Protein AF-A0A9D1Y480-F1 (afdb_monomer)

Structure (mmCIF, N/CA/C/O backbone):
data_AF-A0A9D1Y480-F1
#
_entry.id   AF-A0A9D1Y480-F1
#
loop_
_atom_site.group_PDB
_atom_site.id
_atom_site.type_symbol
_atom_site.label_atom_id
_atom_site.label_alt_id
_atom_site.label_comp_id
_atom_site.label_asym_id
_atom_site.label_entity_id
_atom_site.label_seq_id
_atom_site.pdbx_PDB_ins_code
_atom_site.Cartn_x
_atom_site.Cartn_y
_atom_site.Cartn_z
_atom_site.occupancy
_atom_site.B_iso_or_equiv
_atom_site.auth_seq_id
_atom_site.auth_comp_id
_atom_site.auth_asym_id
_atom_site.auth_atom_id
_atom_site.pdbx_PDB_model_num
ATOM 1 N N . MET A 1 1 ? 32.534 -7.327 77.816 1.00 39.00 1 MET A N 1
ATOM 2 C CA . MET A 1 1 ? 32.574 -5.974 78.437 1.00 39.00 1 MET A CA 1
ATOM 3 C C . MET A 1 1 ? 31.284 -5.218 78.095 1.00 39.00 1 MET A C 1
ATOM 5 O O . MET A 1 1 ? 30.493 -5.759 77.341 1.00 39.00 1 MET A O 1
ATOM 9 N N . LYS A 1 2 ? 31.064 -4.040 78.707 1.00 37.06 2 LYS A N 1
ATOM 10 C CA . LYS A 1 2 ? 29.996 -3.017 78.502 1.00 37.06 2 LYS 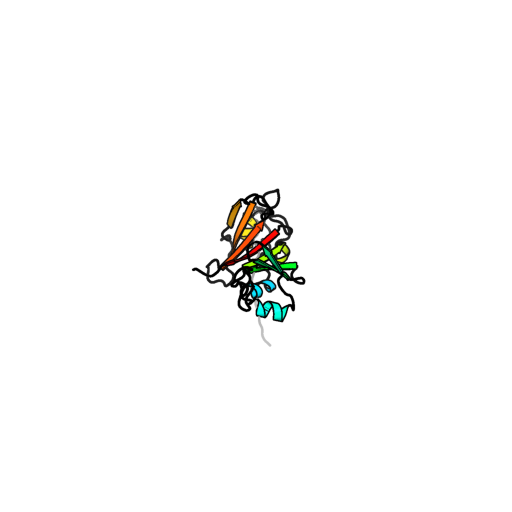A CA 1
ATOM 11 C C . LYS A 1 2 ? 29.126 -3.173 77.221 1.00 37.06 2 LYS A C 1
ATOM 13 O O . LYS A 1 2 ? 29.693 -3.252 76.143 1.00 37.06 2 LYS A O 1
ATOM 18 N N . ARG A 1 3 ? 27.788 -3.304 77.360 1.00 39.28 3 ARG A N 1
ATOM 19 C CA . ARG A 1 3 ? 26.718 -2.278 77.105 1.00 39.28 3 ARG A CA 1
ATOM 20 C C . ARG A 1 3 ? 26.649 -1.814 75.633 1.00 39.28 3 ARG A C 1
ATOM 22 O O . ARG A 1 3 ? 27.666 -1.388 75.112 1.00 39.28 3 ARG A O 1
ATOM 29 N N . PHE A 1 4 ? 25.518 -1.932 74.926 1.00 43.53 4 PHE A N 1
ATOM 30 C CA . PHE A 1 4 ? 24.300 -1.074 74.964 1.00 43.53 4 PHE A CA 1
ATOM 31 C C . PHE A 1 4 ? 23.068 -1.836 74.361 1.00 43.53 4 PHE A C 1
ATOM 33 O O . PHE A 1 4 ? 23.311 -2.861 73.735 1.00 43.53 4 PHE A O 1
ATOM 40 N N . LEU A 1 5 ? 21.748 -1.559 74.506 1.00 39.78 5 LEU A N 1
ATOM 41 C CA . LEU A 1 5 ? 20.862 -0.467 75.015 1.00 39.78 5 LEU A CA 1
ATOM 42 C C . LEU A 1 5 ? 20.667 0.775 74.095 1.00 39.78 5 LEU A C 1
ATOM 44 O O . LEU A 1 5 ? 21.652 1.412 73.764 1.00 39.78 5 LEU A O 1
ATOM 48 N N . VAL A 1 6 ? 19.473 1.256 73.694 1.00 37.88 6 VAL A N 1
ATOM 49 C CA . VAL A 1 6 ? 18.043 1.037 74.085 1.00 37.88 6 VAL A CA 1
ATOM 50 C C . VAL A 1 6 ? 17.128 1.026 72.790 1.00 37.88 6 VAL A C 1
ATOM 52 O O . VAL A 1 6 ? 17.699 0.637 71.775 1.00 37.88 6 VAL A O 1
ATOM 55 N N . PRO A 1 7 ? 15.787 1.323 72.714 1.00 56.78 7 PRO A N 1
ATOM 56 C CA . PRO A 1 7 ? 14.910 0.855 71.611 1.00 56.78 7 PRO A CA 1
ATOM 57 C C . PRO A 1 7 ? 14.226 2.011 70.809 1.00 56.78 7 PRO A C 1
ATOM 59 O O . PRO A 1 7 ? 14.935 2.910 70.377 1.00 56.78 7 PRO A O 1
ATOM 62 N N . LEU A 1 8 ? 12.873 2.013 70.697 1.00 39.25 8 LEU A N 1
ATOM 63 C CA . LEU A 1 8 ? 11.956 2.959 69.991 1.00 39.25 8 LEU A CA 1
ATOM 64 C C . LEU A 1 8 ? 11.919 2.816 68.446 1.00 39.25 8 LEU A C 1
ATOM 66 O O . LEU A 1 8 ? 12.945 2.519 67.850 1.00 39.25 8 LEU A O 1
ATOM 70 N N . CYS A 1 9 ? 10.799 2.975 67.713 1.00 38.25 9 CYS A N 1
ATOM 71 C CA . CYS A 1 9 ? 9.352 3.192 68.006 1.00 38.25 9 CYS A CA 1
ATOM 72 C C . CYS A 1 9 ? 8.508 2.080 67.288 1.00 38.25 9 CYS A C 1
ATOM 74 O O . CYS A 1 9 ? 9.087 1.284 66.559 1.00 38.25 9 CYS A O 1
ATOM 76 N N . LEU A 1 10 ? 7.202 1.811 67.499 1.00 38.72 10 LEU A N 1
ATOM 77 C CA . LEU A 1 10 ? 5.972 2.645 67.430 1.00 38.72 10 LEU A CA 1
ATOM 78 C C . LEU A 1 10 ? 5.805 3.400 66.081 1.00 38.72 10 LEU A C 1
ATOM 80 O O . LEU A 1 10 ? 6.772 3.973 65.602 1.00 38.72 10 LEU A O 1
ATOM 84 N N . ALA A 1 11 ? 4.640 3.486 65.419 1.00 37.28 11 ALA A N 1
ATOM 85 C CA . ALA A 1 11 ? 3.293 2.925 65.645 1.00 37.28 11 ALA A CA 1
ATOM 86 C C . ALA A 1 11 ? 2.563 2.771 64.269 1.00 37.28 11 ALA A C 1
ATOM 88 O O . ALA A 1 11 ? 2.887 3.493 63.336 1.00 37.28 11 ALA A O 1
ATOM 89 N N . LEU A 1 12 ? 1.762 1.721 64.031 1.00 39.75 12 LEU A N 1
ATOM 90 C CA . LEU A 1 12 ? 0.276 1.712 63.974 1.00 39.75 12 LEU A CA 1
ATOM 91 C C . LEU A 1 12 ? -0.445 2.745 63.069 1.00 39.75 12 LEU A C 1
ATOM 93 O O . LEU A 1 12 ? -0.445 3.924 63.394 1.00 39.75 12 LEU A O 1
ATOM 97 N N . LEU A 1 13 ? -1.254 2.210 62.129 1.00 38.59 13 LEU A N 1
ATOM 98 C CA . LEU A 1 13 ? -2.508 2.763 61.548 1.00 38.59 13 LEU A CA 1
ATOM 99 C C . LEU A 1 13 ? -2.385 4.064 60.703 1.00 38.59 13 LEU A C 1
ATOM 101 O O . LEU A 1 13 ? -1.549 4.914 60.957 1.00 38.59 13 LEU A O 1
ATOM 105 N N . PHE A 1 14 ? -3.166 4.273 59.635 1.00 38.62 14 PHE A N 1
ATOM 106 C CA . PHE A 1 14 ? -4.623 4.082 59.513 1.00 38.62 14 PHE A CA 1
ATOM 107 C C . PHE A 1 14 ? -5.108 3.567 58.142 1.00 38.62 14 PHE A C 1
ATOM 109 O O . PHE A 1 14 ? -4.399 3.639 57.143 1.00 38.62 14 PHE A O 1
ATOM 116 N N . LEU A 1 15 ? -6.363 3.097 58.101 1.00 47.47 15 LEU A N 1
ATOM 117 C CA . LEU A 1 15 ? -7.112 2.847 56.863 1.00 47.47 15 LEU A CA 1
ATOM 118 C C . LEU A 1 15 ? -7.666 4.157 56.281 1.00 47.47 15 LEU A C 1
ATOM 120 O O . LEU A 1 15 ? -8.179 4.989 57.027 1.00 47.47 15 LEU A O 1
ATOM 124 N N . ALA A 1 16 ? -7.739 4.232 54.952 1.00 44.56 16 ALA A N 1
ATOM 125 C CA . ALA A 1 16 ? -8.805 4.940 54.246 1.00 44.56 16 ALA A CA 1
ATOM 126 C C . ALA A 1 16 ? -9.108 4.198 52.934 1.00 44.56 16 ALA A C 1
ATOM 128 O O . ALA A 1 16 ? -8.236 4.070 52.080 1.00 44.56 16 ALA A O 1
ATOM 129 N N . ALA A 1 17 ? -10.330 3.686 52.783 1.00 45.91 17 ALA A N 1
ATOM 130 C CA . ALA A 1 17 ? -10.799 3.101 51.530 1.00 45.91 17 ALA A CA 1
ATOM 131 C C . ALA A 1 17 ? -11.718 4.103 50.824 1.00 45.91 17 ALA A C 1
ATOM 133 O O . ALA A 1 17 ? -12.734 4.505 51.388 1.00 45.91 17 ALA A O 1
ATOM 134 N N . CYS A 1 18 ? -11.393 4.456 49.581 1.00 40.19 18 CYS A N 1
ATOM 135 C CA . CYS A 1 18 ? -12.274 5.221 48.703 1.00 40.19 18 CYS A CA 1
ATOM 136 C C . CYS A 1 18 ? -12.680 4.332 47.527 1.00 40.19 18 CYS A C 1
ATOM 138 O O . CYS A 1 18 ? -11.906 4.131 46.596 1.00 40.19 18 CYS A O 1
ATOM 140 N N . SER A 1 19 ? -13.897 3.785 47.580 1.00 46.94 19 SER A N 1
ATOM 141 C CA . SER A 1 19 ? -14.491 3.083 46.438 1.00 46.94 19 SER A CA 1
ATOM 142 C C . SER A 1 19 ? -14.862 4.112 45.369 1.00 46.94 19 SER A C 1
ATOM 144 O O . SER A 1 19 ? -15.892 4.771 45.479 1.00 46.94 19 SER A O 1
ATOM 146 N N . GLY A 1 20 ? -13.995 4.286 44.371 1.00 35.69 20 GLY A N 1
ATOM 147 C CA . GLY A 1 20 ? -14.168 5.242 43.280 1.00 35.69 20 GLY A CA 1
ATOM 148 C C . GLY A 1 20 ? -14.203 4.536 41.932 1.00 35.69 20 GLY A C 1
ATOM 149 O O . GLY A 1 20 ? -13.165 4.094 41.460 1.00 35.69 20 GLY A O 1
ATOM 150 N N . SER A 1 21 ? -15.404 4.436 41.357 1.00 41.16 21 SER A N 1
ATOM 151 C CA . SER A 1 21 ? -15.720 4.085 39.963 1.00 41.16 21 SER A CA 1
ATOM 152 C C . SER A 1 21 ? -14.534 3.698 39.063 1.00 41.16 21 SER A C 1
ATOM 154 O O . SER A 1 21 ? -13.967 4.554 38.381 1.00 41.16 21 SER A O 1
ATOM 156 N N . THR A 1 22 ? -14.265 2.396 38.927 1.00 36.72 22 THR A N 1
ATOM 157 C CA . THR A 1 22 ? -13.658 1.873 37.698 1.00 36.72 22 THR A CA 1
ATOM 158 C C . THR A 1 22 ? -14.678 2.000 36.568 1.00 36.72 22 THR A C 1
ATOM 160 O O . THR A 1 22 ? -15.387 1.052 36.229 1.00 36.72 22 THR A O 1
ATOM 163 N N . GLY A 1 23 ? -14.753 3.200 35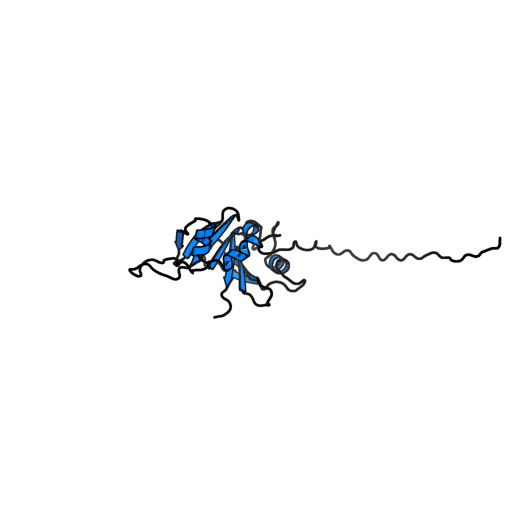.978 1.00 37.34 23 GLY A N 1
ATOM 164 C CA . GLY A 1 23 ? -15.209 3.321 34.596 1.00 37.34 23 GLY A CA 1
ATOM 165 C C . GLY A 1 23 ? -14.371 2.361 33.756 1.00 37.34 23 GLY A C 1
ATOM 166 O O . GLY A 1 23 ? -13.191 2.180 34.061 1.00 37.34 23 GLY A O 1
ATOM 167 N N . GLY A 1 24 ? -15.000 1.678 32.797 1.00 36.03 24 GLY A N 1
ATOM 168 C CA . GLY A 1 24 ? -14.367 0.572 32.082 1.00 36.03 24 GLY A CA 1
ATOM 169 C C . GLY A 1 24 ? -12.999 0.988 31.560 1.00 36.03 24 GLY A C 1
ATOM 170 O O . GLY A 1 24 ? -12.918 1.864 30.703 1.00 36.03 24 GLY A O 1
ATOM 171 N N . ALA A 1 25 ? -11.941 0.387 32.108 1.00 36.50 25 ALA A N 1
ATOM 172 C CA . ALA A 1 25 ? -10.603 0.575 31.588 1.00 36.50 25 ALA A CA 1
ATOM 173 C C . ALA A 1 25 ? -10.600 -0.050 30.196 1.00 36.50 25 ALA A C 1
ATOM 175 O O . ALA A 1 25 ? -10.533 -1.272 30.064 1.00 36.50 25 ALA A O 1
ATOM 176 N N . SER A 1 26 ? -10.728 0.795 29.173 1.00 44.34 26 SER A N 1
ATOM 177 C CA . SER A 1 26 ? -10.334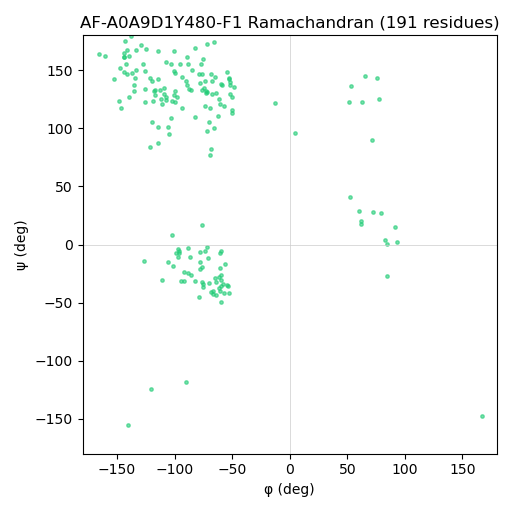 0.442 27.820 1.00 44.34 26 SER A CA 1
ATOM 178 C C . SER A 1 26 ? -8.926 -0.118 27.926 1.00 44.34 26 SER A C 1
ATOM 180 O O . SER A 1 26 ? -8.014 0.598 28.354 1.00 44.34 26 SER A O 1
ATOM 182 N N . SER A 1 27 ? -8.759 -1.402 27.604 1.00 49.72 27 SER A N 1
ATOM 183 C CA . SER A 1 27 ? -7.429 -1.957 27.391 1.00 49.72 27 SER A CA 1
ATOM 184 C C . SER A 1 27 ? -6.684 -1.005 26.455 1.00 49.72 27 SER A C 1
ATOM 186 O O . SER A 1 27 ? -7.313 -0.521 25.507 1.00 49.72 27 SER A O 1
ATOM 188 N N . PRO A 1 28 ? -5.408 -0.673 26.729 1.00 56.69 28 PRO A N 1
ATOM 189 C CA . PRO A 1 28 ? -4.645 0.143 25.798 1.00 56.69 28 PRO A CA 1
ATOM 190 C C . PRO A 1 28 ? -4.754 -0.520 24.428 1.00 56.69 28 PRO A C 1
ATOM 192 O O . PRO A 1 28 ? -4.593 -1.741 24.328 1.00 56.69 28 PRO A O 1
ATOM 195 N N . LEU A 1 29 ? -5.118 0.271 23.415 1.00 56.59 29 LEU A N 1
ATOM 196 C CA . LEU A 1 29 ? -5.208 -0.226 22.048 1.00 56.59 29 LEU A CA 1
ATOM 197 C C . LEU A 1 29 ? -3.872 -0.907 21.708 1.00 56.59 29 LEU A C 1
ATOM 199 O O . LEU A 1 29 ? -2.825 -0.437 22.172 1.00 56.59 29 LEU A O 1
ATOM 203 N N . PRO A 1 30 ? -3.881 -2.027 20.962 1.00 60.50 30 PRO A N 1
ATOM 204 C CA . PRO A 1 30 ? -2.633 -2.610 20.492 1.00 60.50 30 PRO A CA 1
ATOM 205 C C . PRO A 1 30 ? -1.835 -1.525 19.764 1.00 60.50 30 PRO A C 1
ATOM 207 O O . PRO A 1 30 ? -2.423 -0.679 19.094 1.00 60.50 30 PRO A O 1
ATOM 210 N N . ALA A 1 31 ? -0.509 -1.533 19.904 1.00 78.25 31 ALA A N 1
ATOM 211 C CA . ALA A 1 31 ? 0.330 -0.646 19.110 1.00 78.25 31 ALA A CA 1
ATOM 212 C C . ALA A 1 31 ? 0.138 -1.024 17.634 1.00 78.25 31 ALA A C 1
ATOM 214 O O . ALA A 1 31 ? 0.514 -2.128 17.233 1.00 78.25 31 ALA A O 1
ATOM 215 N N . VAL A 1 32 ? -0.513 -0.148 16.866 1.00 88.94 32 VAL A N 1
ATOM 216 C CA . VAL A 1 32 ? -0.784 -0.359 15.444 1.00 88.94 32 VAL A CA 1
ATOM 217 C C . VAL A 1 32 ? 0.248 0.424 14.648 1.00 88.94 32 VAL A C 1
ATOM 219 O O . VAL A 1 32 ? 0.382 1.632 14.816 1.00 88.94 32 VAL A O 1
ATOM 222 N N . ALA A 1 33 ? 0.985 -0.270 13.788 1.00 90.88 33 ALA A N 1
ATOM 223 C CA . ALA A 1 33 ? 2.068 0.308 13.002 1.00 90.88 33 ALA A CA 1
ATOM 224 C C . ALA A 1 33 ? 2.186 -0.392 11.647 1.00 90.88 33 ALA A C 1
ATOM 226 O O . ALA A 1 33 ? 1.867 -1.575 11.520 1.00 90.88 33 ALA A O 1
ATOM 227 N N . VAL A 1 34 ? 2.681 0.324 10.637 1.00 91.94 34 VAL A N 1
ATOM 228 C CA . VAL A 1 34 ? 3.151 -0.295 9.389 1.00 91.94 34 VAL A CA 1
ATOM 229 C C . VAL A 1 34 ? 4.273 -1.281 9.719 1.00 91.94 34 VAL A C 1
ATOM 231 O O . VAL A 1 34 ? 5.154 -0.967 10.520 1.00 91.94 34 VAL A O 1
ATOM 234 N N . LYS A 1 35 ? 4.262 -2.469 9.102 1.00 93.75 35 LYS A N 1
ATOM 235 C CA . LYS A 1 35 ? 5.304 -3.480 9.338 1.00 93.75 35 LYS A CA 1
ATOM 236 C C . LYS A 1 35 ? 6.675 -2.946 8.919 1.00 93.75 35 LYS A C 1
ATOM 238 O O . LYS A 1 35 ? 6.866 -2.594 7.755 1.00 93.75 35 LYS A O 1
ATOM 243 N N . GLU A 1 36 ? 7.654 -2.972 9.826 1.00 91.06 36 GLU A N 1
ATOM 244 C CA . GLU A 1 36 ? 9.017 -2.465 9.572 1.00 91.06 36 GLU A CA 1
ATOM 245 C C . GLU A 1 36 ? 9.662 -3.075 8.315 1.00 91.06 36 GLU A C 1
ATOM 247 O O . GLU A 1 36 ? 10.351 -2.382 7.569 1.00 91.06 36 GLU A O 1
ATOM 252 N N . ALA A 1 37 ? 9.383 -4.355 8.037 1.00 92.69 37 ALA A N 1
ATOM 253 C CA . ALA A 1 37 ? 9.877 -5.079 6.863 1.00 92.69 37 ALA A CA 1
ATOM 254 C C . ALA A 1 37 ? 9.435 -4.476 5.513 1.00 92.69 37 ALA A C 1
ATOM 256 O O . ALA A 1 37 ? 10.073 -4.739 4.497 1.00 92.69 37 ALA A O 1
ATOM 257 N N . LEU A 1 38 ? 8.371 -3.664 5.491 1.00 93.75 38 LEU A N 1
ATOM 258 C CA . LEU A 1 38 ? 7.836 -3.048 4.275 1.00 93.75 38 LEU A CA 1
ATOM 259 C C . LEU A 1 38 ? 8.426 -1.664 3.976 1.00 93.75 38 LEU A C 1
ATOM 261 O O . LEU A 1 38 ? 8.437 -1.232 2.824 1.00 93.75 38 LEU A O 1
ATOM 265 N N . LEU A 1 39 ? 8.941 -0.974 4.997 1.00 90.19 39 LEU A N 1
ATOM 266 C CA . LEU A 1 39 ? 9.469 0.391 4.890 1.00 90.19 39 LEU A CA 1
ATOM 267 C C . LEU A 1 39 ? 10.648 0.563 3.902 1.00 90.19 39 LEU A C 1
ATOM 269 O O . LEU A 1 39 ? 10.735 1.645 3.307 1.00 90.19 39 LEU A O 1
ATOM 273 N N . PRO A 1 40 ? 11.528 -0.441 3.669 1.00 91.31 40 PRO A N 1
ATOM 274 C CA . PRO A 1 40 ? 12.575 -0.355 2.650 1.00 91.31 40 PRO A CA 1
ATOM 275 C C . PRO A 1 40 ? 12.045 -0.276 1.215 1.00 91.31 40 PRO A C 1
ATOM 277 O O . PRO A 1 40 ? 12.702 0.334 0.372 1.00 91.31 40 PRO A O 1
ATOM 280 N N . TYR A 1 41 ? 10.872 -0.855 0.922 1.00 92.56 41 TYR A N 1
ATOM 281 C CA . TYR A 1 41 ? 10.341 -0.873 -0.444 1.00 92.56 41 TYR A CA 1
ATOM 282 C C . TYR A 1 41 ? 10.028 0.537 -0.964 1.00 92.56 41 TYR A C 1
ATOM 284 O O . TYR A 1 41 ? 10.252 0.789 -2.140 1.00 92.56 41 TYR A O 1
ATOM 292 N N . GLY A 1 42 ? 9.612 1.482 -0.109 1.00 89.94 42 GLY A N 1
ATOM 293 C CA . GLY A 1 42 ? 9.289 2.857 -0.528 1.00 89.94 42 GLY A CA 1
ATOM 294 C C . GLY A 1 42 ? 10.440 3.638 -1.180 1.00 89.94 42 GLY A C 1
ATOM 295 O O . GLY A 1 42 ? 10.194 4.495 -2.023 1.00 89.94 42 GLY A O 1
ATOM 296 N N . GLU A 1 43 ? 11.700 3.309 -0.868 1.00 89.00 43 GLU A N 1
ATOM 297 C CA . GLU A 1 43 ? 12.869 3.930 -1.519 1.00 89.00 43 GLU A CA 1
ATOM 298 C C . GLU A 1 43 ? 13.457 3.105 -2.674 1.00 89.00 43 GLU A C 1
ATOM 300 O O . GLU A 1 43 ? 14.351 3.592 -3.377 1.00 89.00 43 GLU A O 1
ATOM 305 N N . MET A 1 44 ? 13.009 1.856 -2.829 1.00 93.75 44 MET A N 1
ATOM 306 C CA . MET A 1 44 ? 13.640 0.840 -3.667 1.00 93.75 44 MET A CA 1
ATOM 307 C C . MET A 1 44 ? 13.438 1.145 -5.153 1.00 93.75 44 MET A C 1
ATOM 309 O O . MET A 1 44 ? 12.319 1.395 -5.598 1.00 93.75 44 MET A O 1
ATOM 313 N N . THR A 1 45 ? 14.515 1.098 -5.939 1.00 96.75 45 THR A N 1
ATOM 314 C CA . THR A 1 45 ? 14.397 1.197 -7.399 1.00 96.75 45 THR A CA 1
ATOM 315 C C . THR A 1 45 ? 13.916 -0.127 -7.990 1.00 96.75 45 THR A C 1
ATOM 317 O O . THR A 1 45 ? 14.148 -1.194 -7.415 1.00 96.75 45 THR A O 1
ATOM 320 N N . TYR A 1 46 ? 13.289 -0.095 -9.165 1.00 97.50 46 TYR A N 1
ATOM 321 C CA . TYR A 1 46 ? 12.886 -1.310 -9.872 1.00 97.50 46 TYR A CA 1
ATOM 322 C C . TYR A 1 46 ? 14.085 -2.236 -10.160 1.00 97.50 46 TYR A C 1
ATOM 324 O O . TYR A 1 46 ? 13.963 -3.456 -10.054 1.00 97.50 46 TYR A O 1
ATOM 332 N N . GLN A 1 47 ? 15.273 -1.673 -10.414 1.00 97.62 47 GLN A N 1
ATOM 333 C CA . GLN A 1 47 ? 16.512 -2.441 -10.551 1.00 97.62 47 GLN A CA 1
ATOM 334 C C . GLN A 1 47 ? 16.916 -3.160 -9.252 1.00 97.62 47 GLN A C 1
ATOM 336 O O . GLN A 1 47 ? 17.305 -4.329 -9.303 1.00 97.62 47 GLN A O 1
ATOM 341 N N . ASP A 1 48 ? 16.828 -2.491 -8.099 1.00 97.69 48 ASP A N 1
ATOM 342 C CA . ASP A 1 48 ? 17.120 -3.107 -6.797 1.00 97.69 48 ASP A CA 1
ATOM 343 C C . ASP A 1 48 ? 16.085 -4.192 -6.460 1.00 97.69 48 ASP A C 1
ATOM 345 O O . ASP A 1 48 ? 16.449 -5.278 -6.008 1.00 97.69 48 ASP A O 1
ATOM 349 N N . PHE A 1 49 ? 14.807 -3.944 -6.769 1.00 97.06 49 PHE A N 1
ATOM 350 C CA . PHE A 1 49 ? 13.723 -4.916 -6.628 1.00 97.06 49 PHE A CA 1
ATOM 351 C C . PHE A 1 49 ? 13.966 -6.179 -7.470 1.00 97.06 49 PHE A C 1
ATOM 353 O O . PHE A 1 49 ? 13.902 -7.292 -6.938 1.00 97.06 49 PHE A O 1
ATOM 360 N N . GLN A 1 50 ? 14.307 -6.030 -8.756 1.00 97.00 50 GLN A N 1
ATOM 361 C CA . GLN A 1 50 ? 14.672 -7.154 -9.628 1.00 97.00 50 GLN A CA 1
ATOM 362 C C . GLN A 1 50 ? 15.910 -7.900 -9.100 1.00 97.00 50 GLN A C 1
ATOM 364 O O . GLN A 1 50 ? 15.948 -9.130 -9.132 1.00 97.00 50 GLN A O 1
ATOM 369 N N . ALA A 1 51 ? 16.914 -7.182 -8.583 1.00 96.81 51 ALA A N 1
ATOM 370 C CA . ALA A 1 51 ? 18.133 -7.779 -8.036 1.00 96.81 51 ALA A CA 1
ATOM 371 C C . ALA A 1 51 ? 17.904 -8.537 -6.713 1.00 96.81 51 ALA A C 1
ATOM 373 O O . ALA A 1 51 ? 18.574 -9.543 -6.469 1.00 96.81 51 ALA A O 1
ATOM 374 N N . GLN A 1 52 ? 16.965 -8.082 -5.877 1.00 94.12 52 GLN A N 1
ATOM 375 C CA . GLN A 1 52 ? 16.589 -8.725 -4.614 1.00 94.12 52 GLN A CA 1
ATOM 376 C C . GLN A 1 52 ? 15.667 -9.936 -4.826 1.00 94.12 52 GLN A C 1
ATOM 378 O O . GLN A 1 52 ? 15.873 -10.977 -4.204 1.00 94.12 52 GLN A O 1
ATOM 383 N N . THR A 1 53 ? 14.649 -9.806 -5.682 1.00 93.19 53 THR A N 1
ATOM 384 C CA . THR A 1 53 ? 13.554 -10.790 -5.799 1.00 93.19 53 THR A CA 1
ATOM 385 C C . THR A 1 53 ? 13.671 -11.730 -6.997 1.00 93.19 53 THR A C 1
ATOM 387 O O . THR A 1 53 ? 12.989 -12.754 -7.039 1.00 93.19 53 THR A O 1
ATOM 390 N N . GLY A 1 54 ? 14.479 -11.384 -8.006 1.00 94.38 54 GLY A N 1
ATOM 391 C CA . GLY A 1 54 ? 14.526 -12.099 -9.285 1.00 94.38 54 GLY A CA 1
ATOM 392 C C . GLY A 1 54 ? 13.203 -12.084 -10.065 1.00 94.38 54 GLY A C 1
ATOM 393 O O . GLY A 1 54 ? 13.013 -12.935 -10.934 1.00 94.38 54 GLY A O 1
ATOM 394 N N . THR A 1 55 ? 12.283 -11.171 -9.734 1.00 94.06 55 THR A N 1
ATOM 395 C CA . THR A 1 55 ? 10.919 -11.112 -10.277 1.00 94.06 55 THR A CA 1
ATOM 396 C C . THR A 1 55 ? 10.735 -9.873 -11.150 1.00 94.06 55 THR A C 1
ATOM 398 O O . THR A 1 55 ? 11.091 -8.768 -10.749 1.00 94.06 55 THR A O 1
ATOM 401 N N . ASP A 1 56 ? 10.144 -10.053 -12.333 1.00 95.31 56 ASP A N 1
ATOM 402 C CA . ASP A 1 56 ? 9.715 -8.952 -1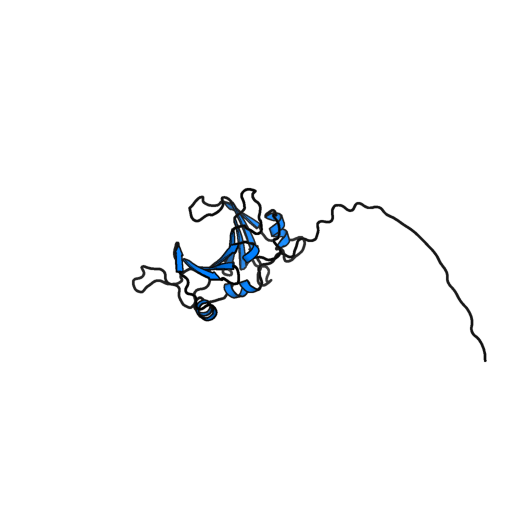3.200 1.00 95.31 56 ASP A CA 1
ATOM 403 C C . ASP A 1 56 ? 8.280 -8.524 -12.865 1.00 95.31 56 ASP A C 1
ATOM 405 O O . ASP A 1 56 ? 7.394 -9.368 -12.692 1.00 95.31 56 ASP A O 1
ATOM 409 N N . ALA A 1 57 ? 8.031 -7.213 -12.824 1.00 96.88 57 ALA A N 1
ATOM 410 C CA . ALA A 1 57 ? 6.684 -6.675 -12.672 1.00 96.88 57 ALA A CA 1
ATOM 411 C C . ALA A 1 57 ? 5.906 -6.743 -13.997 1.00 96.88 57 ALA A C 1
ATOM 413 O O . ALA A 1 57 ? 6.434 -6.458 -15.074 1.00 96.88 57 ALA A O 1
ATOM 414 N N . GLN A 1 58 ? 4.629 -7.116 -13.922 1.00 96.00 58 GLN A N 1
ATOM 415 C CA . GLN A 1 58 ? 3.749 -7.280 -15.079 1.00 96.00 58 GLN A CA 1
ATOM 416 C C . GLN A 1 58 ? 2.847 -6.058 -15.255 1.00 96.00 58 GLN A C 1
ATOM 418 O O . GLN A 1 58 ? 2.455 -5.423 -14.278 1.00 96.00 58 GLN A O 1
ATOM 423 N N . LEU A 1 59 ? 2.510 -5.728 -16.505 1.00 93.50 59 LEU A N 1
ATOM 424 C CA . LEU A 1 59 ? 1.648 -4.591 -16.829 1.00 93.50 59 LEU A CA 1
ATOM 425 C C . LEU A 1 59 ? 0.257 -4.765 -16.194 1.00 93.50 59 LEU A C 1
ATOM 427 O O . LEU A 1 59 ? -0.459 -5.717 -16.504 1.00 93.50 59 LEU A O 1
ATOM 431 N N . LEU A 1 60 ? -0.114 -3.807 -15.345 1.00 88.50 60 LEU A N 1
ATOM 432 C CA . LEU A 1 60 ? -1.421 -3.683 -14.707 1.00 88.50 60 LEU A CA 1
ATOM 433 C C . LEU A 1 60 ? -2.331 -2.832 -15.619 1.00 88.50 60 LEU A C 1
ATOM 435 O O . LEU A 1 60 ? -2.594 -3.197 -16.764 1.00 88.50 60 LEU A O 1
ATOM 439 N N . HIS A 1 61 ? -2.807 -1.677 -15.153 1.00 85.81 61 HIS A N 1
ATOM 440 C CA . HIS A 1 61 ? -3.625 -0.751 -15.933 1.00 85.81 61 HIS A CA 1
ATOM 441 C C . HIS A 1 61 ? -3.037 0.663 -15.904 1.00 85.81 61 HIS A C 1
ATOM 443 O O . HIS A 1 61 ? -2.357 1.047 -14.957 1.00 85.81 61 HIS A O 1
ATOM 449 N N . ALA A 1 62 ? -3.345 1.465 -16.928 1.00 87.06 62 ALA A N 1
ATOM 450 C CA . ALA A 1 62 ? -3.002 2.892 -16.993 1.00 87.06 62 ALA A CA 1
ATOM 451 C C . ALA A 1 62 ? -1.510 3.225 -16.736 1.00 87.06 62 ALA A C 1
ATOM 453 O O . ALA A 1 62 ? -1.208 4.199 -16.059 1.00 87.06 62 ALA A O 1
ATOM 454 N N . GLY A 1 63 ? -0.581 2.421 -17.269 1.00 91.44 63 GLY A N 1
ATOM 455 C CA . GLY A 1 63 ? 0.868 2.649 -17.125 1.00 91.44 63 GLY A CA 1
ATOM 456 C C . GLY A 1 63 ? 1.496 2.095 -15.842 1.00 91.44 63 GLY A C 1
ATOM 457 O O . GLY A 1 63 ? 2.703 2.226 -15.655 1.00 91.44 63 GLY A O 1
ATOM 458 N N . ARG A 1 64 ? 0.705 1.448 -14.979 1.00 94.25 64 ARG A N 1
ATOM 459 C CA . ARG A 1 64 ? 1.190 0.791 -13.759 1.00 94.25 64 ARG A CA 1
ATOM 460 C C . ARG A 1 64 ? 1.599 -0.647 -14.013 1.00 94.25 64 ARG A C 1
ATOM 462 O O . ARG A 1 64 ? 1.086 -1.293 -14.925 1.00 94.25 64 ARG A O 1
ATOM 469 N N . PHE A 1 65 ? 2.480 -1.149 -13.163 1.00 97.06 65 PHE A N 1
ATOM 470 C CA . PHE A 1 65 ? 2.995 -2.512 -13.183 1.00 97.06 65 PHE A CA 1
ATOM 471 C C . PHE A 1 65 ? 2.968 -3.082 -11.764 1.00 97.06 65 PHE A C 1
ATOM 473 O O . PHE A 1 65 ? 3.247 -2.346 -10.821 1.00 97.06 65 PHE A O 1
ATOM 480 N N . CYS A 1 66 ? 2.660 -4.367 -11.595 1.00 96.88 66 CYS A N 1
ATOM 481 C CA . CYS A 1 66 ? 2.642 -5.023 -10.286 1.00 96.88 66 CYS A CA 1
ATOM 482 C C . CYS A 1 66 ? 3.523 -6.278 -10.239 1.00 96.88 66 CYS A C 1
ATOM 484 O O . CYS A 1 66 ? 3.698 -6.976 -11.241 1.00 96.88 66 CYS A O 1
ATOM 486 N N . ALA A 1 67 ? 4.068 -6.571 -9.060 1.00 97.56 67 ALA A N 1
ATOM 487 C CA . ALA A 1 67 ? 4.753 -7.823 -8.757 1.00 97.56 67 ALA A CA 1
ATOM 488 C C . ALA A 1 67 ? 4.342 -8.332 -7.363 1.00 97.56 67 ALA A C 1
ATOM 490 O O . ALA A 1 67 ? 4.096 -7.520 -6.470 1.00 97.56 67 ALA A O 1
ATOM 491 N N . PRO A 1 68 ? 4.279 -9.654 -7.138 1.00 96.69 68 PRO A N 1
ATOM 492 C CA . PRO A 1 68 ? 3.985 -10.204 -5.821 1.00 96.69 68 PRO A CA 1
ATOM 493 C C . PRO A 1 68 ? 5.199 -10.119 -4.885 1.00 96.69 68 PRO A C 1
ATOM 495 O O . PRO A 1 68 ? 6.338 -10.313 -5.310 1.00 96.69 68 PRO A O 1
ATOM 498 N N . LEU A 1 69 ? 4.930 -9.926 -3.594 1.00 95.56 69 LEU A N 1
ATOM 499 C CA . LEU A 1 69 ? 5.859 -10.075 -2.471 1.00 95.56 69 LEU A CA 1
ATOM 500 C C . LEU A 1 69 ? 5.364 -11.246 -1.592 1.00 95.56 69 LEU A C 1
ATOM 502 O O . LEU A 1 69 ? 4.525 -11.051 -0.705 1.00 95.56 69 LEU A O 1
ATOM 506 N N . PRO A 1 70 ? 5.768 -12.502 -1.895 1.00 89.19 70 PRO A N 1
ATOM 507 C CA . PRO A 1 70 ? 5.081 -13.688 -1.373 1.00 89.19 70 PRO A CA 1
ATOM 508 C C . PRO A 1 70 ? 5.367 -14.028 0.093 1.00 89.19 70 PRO A C 1
ATOM 510 O O . PRO A 1 70 ? 4.599 -14.791 0.677 1.00 89.19 70 PRO A O 1
ATOM 513 N N . GLU A 1 71 ? 6.457 -13.520 0.677 1.00 91.31 71 GLU A N 1
ATOM 514 C CA . GLU A 1 71 ? 6.768 -13.732 2.101 1.00 91.31 71 GLU A CA 1
ATOM 515 C C . GLU A 1 71 ? 5.989 -12.741 2.982 1.00 91.31 71 GLU A C 1
ATOM 517 O O . GLU A 1 71 ? 5.568 -13.074 4.090 1.00 91.31 71 GLU A O 1
ATOM 522 N N . GLU A 1 72 ? 5.733 -11.550 2.445 1.00 91.94 72 GLU A N 1
ATOM 523 C CA . GLU A 1 72 ? 5.000 -10.447 3.057 1.00 91.94 72 GLU A CA 1
ATOM 524 C C . GLU A 1 72 ? 3.476 -10.548 2.858 1.00 91.94 72 GLU A C 1
ATOM 526 O O . GLU A 1 72 ? 2.709 -10.044 3.678 1.00 91.94 72 GLU A O 1
ATOM 531 N N . GLY A 1 73 ? 3.022 -11.217 1.792 1.00 94.56 73 GLY A N 1
ATOM 532 C CA . GLY A 1 73 ? 1.599 -11.400 1.484 1.00 94.56 73 GLY A CA 1
ATOM 533 C C . GLY A 1 73 ? 0.931 -10.183 0.832 1.00 94.56 73 GLY A C 1
ATOM 534 O O . GLY A 1 73 ? -0.279 -9.996 0.982 1.00 94.56 73 GLY A O 1
ATOM 535 N N . VAL A 1 74 ? 1.713 -9.363 0.123 1.00 97.12 74 VAL A N 1
ATOM 536 C CA . VAL A 1 74 ? 1.275 -8.134 -0.565 1.00 97.12 74 VAL A CA 1
ATOM 537 C C . VAL A 1 74 ? 1.743 -8.132 -2.026 1.00 97.12 74 VAL A C 1
ATOM 539 O O . VAL A 1 74 ? 2.527 -8.984 -2.442 1.00 97.12 74 VAL A O 1
ATOM 542 N N . GLU A 1 75 ? 1.284 -7.165 -2.811 1.00 97.12 75 GLU A N 1
ATOM 543 C CA . GLU A 1 75 ? 1.825 -6.842 -4.132 1.00 97.12 75 GLU A CA 1
ATOM 544 C C . GLU A 1 75 ? 2.460 -5.443 -4.100 1.00 97.12 75 GLU A C 1
ATOM 546 O O . GLU A 1 75 ? 1.971 -4.532 -3.431 1.00 97.12 75 GLU A O 1
ATOM 551 N N . ILE A 1 76 ? 3.573 -5.272 -4.810 1.00 97.38 76 ILE A N 1
ATOM 552 C CA . ILE A 1 76 ? 4.255 -3.989 -5.004 1.00 97.38 76 ILE A CA 1
ATOM 553 C C . ILE A 1 76 ? 3.867 -3.420 -6.369 1.00 97.38 76 ILE A C 1
ATOM 555 O O . ILE A 1 76 ? 3.893 -4.136 -7.373 1.00 97.38 76 ILE A O 1
ATOM 559 N N . VAL A 1 77 ? 3.488 -2.140 -6.410 1.00 96.75 77 VAL A N 1
ATOM 560 C CA . VAL A 1 77 ? 3.008 -1.473 -7.627 1.00 96.75 77 VAL A CA 1
ATOM 561 C C . VAL A 1 77 ? 3.911 -0.305 -7.989 1.00 96.75 77 VAL A C 1
ATOM 563 O O . VAL A 1 77 ? 4.072 0.631 -7.210 1.00 96.75 77 VAL A O 1
ATOM 566 N N . PHE A 1 78 ? 4.442 -0.343 -9.206 1.00 96.12 78 PHE A N 1
ATOM 567 C CA . PHE A 1 78 ? 5.254 0.694 -9.838 1.00 96.12 78 PHE A CA 1
ATOM 568 C C . PHE A 1 78 ? 4.419 1.478 -10.861 1.00 96.12 78 PHE A C 1
ATOM 570 O O . PHE A 1 78 ? 3.449 0.956 -11.420 1.00 96.12 78 PHE A O 1
ATOM 577 N N . GLU A 1 79 ? 4.807 2.720 -11.142 1.00 94.50 79 GLU A N 1
ATOM 578 C CA . GLU A 1 79 ? 4.260 3.536 -12.233 1.00 94.50 79 GLU A CA 1
ATOM 579 C C . GLU A 1 79 ? 5.391 3.842 -13.226 1.00 94.50 79 GLU A C 1
ATOM 581 O O . GLU A 1 79 ? 6.506 4.152 -12.814 1.00 94.50 79 GLU A O 1
ATOM 586 N N . ALA A 1 80 ? 5.144 3.667 -14.528 1.00 93.94 80 ALA A N 1
ATOM 587 C CA . ALA A 1 80 ? 6.198 3.732 -15.539 1.00 93.94 80 ALA A CA 1
ATOM 588 C C . ALA A 1 80 ? 6.688 5.162 -15.806 1.00 93.94 80 ALA A C 1
ATOM 590 O O . ALA A 1 80 ? 5.939 6.000 -16.313 1.00 93.94 80 ALA A O 1
ATOM 591 N N . GLY A 1 81 ? 7.977 5.404 -15.558 1.00 93.06 81 GLY A N 1
ATOM 592 C CA . GLY A 1 81 ? 8.672 6.642 -15.910 1.00 93.06 81 GLY A CA 1
ATOM 593 C C . GLY A 1 81 ? 9.063 6.743 -17.391 1.00 93.06 81 GLY A C 1
ATOM 594 O O . GLY A 1 81 ? 9.559 7.787 -17.819 1.00 93.06 81 GLY A O 1
ATOM 595 N N . GLY A 1 82 ? 8.863 5.683 -18.184 1.00 91.69 82 GLY A N 1
ATOM 596 C CA . GLY A 1 82 ? 9.275 5.616 -19.587 1.00 91.69 82 GLY A CA 1
ATOM 597 C C . GLY A 1 82 ? 8.262 4.988 -20.544 1.00 91.69 82 GLY A C 1
ATOM 598 O O . GLY A 1 82 ? 7.179 4.533 -20.169 1.00 91.69 82 GLY A O 1
ATOM 599 N N . THR A 1 83 ? 8.658 4.944 -21.816 1.00 92.31 83 THR A N 1
ATOM 600 C CA . THR A 1 83 ? 7.959 4.250 -22.907 1.00 92.31 83 THR A CA 1
ATOM 601 C C . THR A 1 83 ? 8.940 3.432 -23.747 1.00 92.31 83 THR A C 1
ATOM 603 O O . THR A 1 83 ? 10.154 3.609 -23.639 1.00 92.31 83 THR A O 1
ATOM 606 N N . ASP A 1 84 ? 8.416 2.554 -24.600 1.00 91.44 84 ASP A N 1
ATOM 607 C CA . ASP A 1 84 ? 9.181 1.848 -25.633 1.00 91.44 84 ASP A CA 1
ATOM 608 C C . ASP A 1 84 ? 9.737 2.779 -26.737 1.00 91.44 84 ASP A C 1
ATOM 610 O O . ASP A 1 84 ? 9.469 3.983 -26.762 1.00 91.44 84 ASP A O 1
ATOM 614 N N . GLU A 1 85 ? 10.550 2.222 -27.647 1.00 89.56 85 GLU A N 1
ATOM 615 C CA . GLU A 1 85 ? 11.273 2.983 -28.686 1.00 89.56 85 GLU A CA 1
ATOM 616 C C . GLU A 1 85 ? 10.346 3.738 -29.659 1.00 89.56 85 GLU A C 1
ATOM 618 O O . GLU A 1 85 ? 10.732 4.786 -30.181 1.00 89.56 85 GLU A O 1
ATOM 623 N N . ASP A 1 86 ? 9.122 3.239 -29.874 1.00 91.38 86 ASP A N 1
ATOM 624 C CA . ASP A 1 86 ? 8.090 3.882 -30.700 1.00 91.38 86 ASP A CA 1
ATOM 625 C C . ASP A 1 86 ? 7.235 4.909 -29.916 1.00 91.38 86 ASP A C 1
ATOM 627 O O . ASP A 1 86 ? 6.472 5.668 -30.521 1.00 91.38 86 ASP A O 1
ATOM 631 N N . GLY A 1 87 ? 7.350 4.964 -28.581 1.00 87.19 87 GLY A N 1
ATOM 632 C CA . GLY A 1 87 ? 6.570 5.857 -27.715 1.00 87.19 87 GLY A CA 1
ATOM 633 C C . GLY A 1 87 ? 5.097 5.455 -27.559 1.00 87.19 87 GLY A C 1
ATOM 634 O O . GLY A 1 87 ? 4.237 6.321 -27.378 1.00 87.19 87 GLY A O 1
ATOM 635 N N . LEU A 1 88 ? 4.791 4.161 -27.681 1.00 87.44 88 LEU A N 1
ATOM 636 C CA . LEU A 1 88 ? 3.438 3.601 -27.753 1.00 87.44 88 LEU A CA 1
ATOM 637 C C . LEU A 1 88 ? 3.039 2.785 -26.519 1.00 87.44 88 LEU A C 1
ATOM 639 O O . LEU A 1 88 ? 1.852 2.742 -26.184 1.00 87.44 88 LEU A O 1
ATOM 643 N N . LEU A 1 89 ? 3.997 2.134 -25.858 1.00 88.88 89 LEU A N 1
ATOM 644 C CA . LEU A 1 89 ? 3.766 1.293 -24.683 1.00 88.88 89 LEU A CA 1
ATOM 645 C C . LEU A 1 89 ? 4.530 1.838 -23.467 1.00 88.88 89 LEU A C 1
ATOM 647 O O . LEU A 1 89 ? 5.672 2.268 -23.624 1.00 88.88 89 LEU A O 1
ATOM 651 N N . PRO A 1 90 ? 3.941 1.816 -22.256 1.00 94.19 90 PRO A N 1
ATOM 652 C CA . PRO A 1 90 ? 4.636 2.203 -21.032 1.00 94.19 90 PRO A CA 1
ATOM 653 C C . PRO A 1 90 ? 5.734 1.187 -20.688 1.00 94.19 90 PRO A C 1
ATOM 655 O O . PRO A 1 90 ? 5.574 -0.013 -20.922 1.00 94.19 90 PRO A O 1
ATOM 658 N N . LEU A 1 91 ? 6.831 1.665 -20.104 1.00 94.44 91 LEU A N 1
ATOM 659 C CA . LEU A 1 91 ? 8.010 0.869 -19.769 1.00 94.44 91 LEU A CA 1
ATOM 660 C C . LEU A 1 91 ? 8.567 1.290 -18.404 1.00 94.44 91 LEU A C 1
ATOM 662 O O . LEU A 1 91 ? 8.859 2.469 -18.202 1.00 94.44 91 LEU A O 1
ATOM 666 N N . LEU A 1 92 ? 8.756 0.325 -17.498 1.00 95.56 92 LEU A N 1
ATOM 667 C CA . LEU A 1 92 ? 9.519 0.546 -16.268 1.00 95.56 92 LEU A CA 1
ATOM 668 C C . LEU A 1 92 ? 10.996 0.772 -16.597 1.00 95.56 92 LEU A C 1
ATOM 670 O O . LEU A 1 92 ? 11.623 -0.029 -17.296 1.00 95.56 92 LEU A O 1
ATOM 674 N N . LEU A 1 93 ? 11.554 1.847 -16.058 1.00 96.25 93 LEU A N 1
ATOM 675 C CA . LEU A 1 93 ? 12.971 2.164 -16.134 1.00 96.25 93 LEU A CA 1
ATOM 676 C C . LEU A 1 93 ? 13.698 1.663 -14.869 1.00 96.25 93 LEU A C 1
ATOM 678 O O . LEU A 1 93 ? 13.078 1.542 -13.812 1.00 96.25 93 LEU A O 1
ATOM 682 N N . PRO A 1 94 ? 15.019 1.399 -14.927 1.00 96.69 94 PRO A N 1
ATOM 683 C CA . PRO A 1 94 ? 15.773 0.848 -13.795 1.00 96.69 94 PRO A CA 1
ATOM 684 C C . PRO A 1 94 ? 15.643 1.650 -12.493 1.00 96.69 94 PRO A C 1
ATOM 686 O O . PRO A 1 94 ? 15.618 1.063 -11.417 1.00 96.69 94 PRO A O 1
ATOM 689 N N . GLN A 1 95 ? 15.546 2.980 -12.595 1.00 96.50 95 GLN A N 1
ATOM 690 C CA . GLN A 1 95 ? 15.444 3.895 -11.456 1.00 96.50 95 GLN A CA 1
ATOM 691 C C . GLN A 1 95 ? 14.011 4.173 -10.967 1.00 96.50 95 GLN A C 1
ATOM 693 O O . GLN A 1 95 ? 13.858 4.921 -10.002 1.00 96.50 95 GLN A O 1
ATOM 698 N N . ASP A 1 96 ? 12.978 3.632 -11.622 1.00 95.81 96 ASP A N 1
ATOM 699 C CA . ASP A 1 96 ? 11.585 3.890 -11.235 1.00 95.81 96 ASP A CA 1
ATOM 700 C C . ASP A 1 96 ? 11.298 3.305 -9.843 1.00 95.81 96 ASP A C 1
ATOM 702 O O . ASP A 1 96 ? 11.827 2.256 -9.470 1.00 95.81 96 ASP A O 1
ATOM 706 N N . ARG A 1 97 ? 10.467 3.997 -9.063 1.00 94.94 97 ARG A N 1
ATOM 707 C CA . ARG A 1 97 ? 10.120 3.651 -7.675 1.00 94.94 97 ARG A CA 1
ATOM 708 C C . ARG A 1 97 ? 8.691 3.107 -7.585 1.00 94.94 97 ARG A C 1
ATOM 710 O O . ARG A 1 97 ? 7.877 3.393 -8.469 1.00 94.94 97 ARG A O 1
ATOM 717 N N . PRO A 1 98 ? 8.348 2.321 -6.551 1.00 95.00 98 PRO A N 1
ATOM 718 C CA . PRO A 1 98 ? 6.968 1.923 -6.341 1.00 95.00 98 PRO A CA 1
ATOM 719 C C . PRO A 1 98 ? 6.112 3.133 -5.964 1.00 95.00 98 PRO A C 1
ATOM 721 O O . PRO A 1 98 ? 6.512 3.979 -5.172 1.00 95.00 98 PRO A O 1
ATOM 724 N N . LEU A 1 99 ? 4.894 3.165 -6.491 1.00 93.56 99 LEU A N 1
ATOM 725 C CA . LEU A 1 99 ? 3.833 4.088 -6.096 1.00 93.56 99 LEU A CA 1
ATOM 726 C C . LEU A 1 99 ? 3.217 3.677 -4.747 1.00 93.56 99 LEU A C 1
ATOM 728 O O . LEU A 1 99 ? 2.797 4.522 -3.958 1.00 93.56 99 LEU A O 1
ATOM 732 N N . ARG A 1 100 ? 3.097 2.362 -4.511 1.00 95.50 100 ARG A N 1
ATOM 733 C CA . ARG A 1 100 ? 2.438 1.789 -3.329 1.00 95.50 100 ARG A CA 1
ATOM 734 C C . ARG A 1 100 ? 2.741 0.301 -3.142 1.00 95.50 100 ARG A C 1
ATOM 736 O O . ARG A 1 100 ? 3.133 -0.387 -4.086 1.00 95.50 100 ARG A O 1
ATOM 743 N N . LEU A 1 101 ? 2.458 -0.196 -1.943 1.00 97.19 101 LEU A N 1
ATOM 744 C CA . LEU A 1 101 ? 2.165 -1.608 -1.683 1.00 97.19 101 LEU A CA 1
ATOM 745 C C . LEU A 1 101 ? 0.646 -1.803 -1.568 1.00 97.19 101 LEU A C 1
ATOM 747 O O . LEU A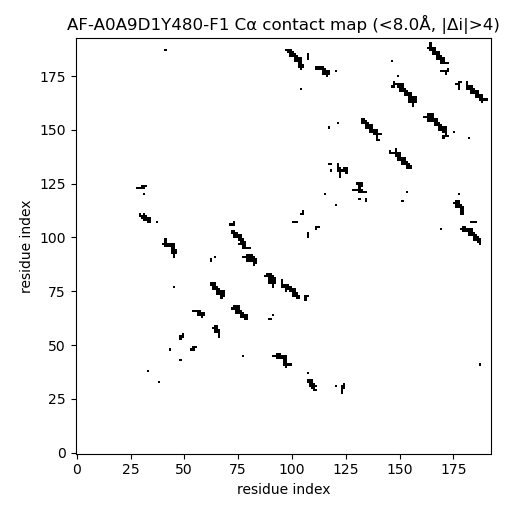 1 101 ? -0.054 -0.899 -1.108 1.00 97.19 101 LEU A O 1
ATOM 751 N N . GLU A 1 102 ? 0.127 -2.969 -1.947 1.00 96.88 102 GLU A N 1
ATOM 752 C CA . GLU A 1 102 ? -1.298 -3.296 -1.828 1.00 96.88 102 GLU A CA 1
ATOM 753 C C . GLU A 1 102 ? -1.564 -4.740 -1.403 1.00 96.88 102 GLU A C 1
ATOM 755 O O . GLU A 1 102 ? -0.802 -5.651 -1.712 1.00 96.88 102 GLU A O 1
ATOM 760 N N . GLY A 1 103 ? -2.637 -4.959 -0.644 1.00 96.69 103 GLY A N 1
ATOM 761 C CA . GLY A 1 103 ? -2.945 -6.279 -0.099 1.00 96.69 103 GLY A CA 1
ATOM 762 C C . GLY A 1 103 ? -4.027 -6.239 0.973 1.00 96.69 103 GLY A C 1
ATOM 763 O O . GLY A 1 103 ? -4.941 -5.415 0.926 1.00 96.69 103 GLY A O 1
ATOM 764 N N . ARG A 1 104 ? -3.932 -7.144 1.951 1.00 97.44 104 ARG A N 1
ATOM 765 C CA . ARG A 1 104 ? -4.780 -7.124 3.154 1.00 97.44 104 ARG A CA 1
ATOM 766 C C . ARG A 1 104 ? -4.191 -6.193 4.210 1.00 97.44 104 ARG A C 1
ATOM 768 O O . ARG A 1 104 ? -2.971 -6.076 4.323 1.00 97.44 104 ARG A O 1
ATOM 775 N N . LEU A 1 105 ? -5.043 -5.590 5.036 1.00 97.50 105 LEU A N 1
ATOM 776 C CA . LEU A 1 105 ? -4.590 -4.722 6.123 1.00 97.50 105 LEU A CA 1
ATOM 777 C C . LEU A 1 105 ? -3.629 -5.432 7.094 1.00 97.50 105 LEU A C 1
ATOM 779 O O . LEU A 1 105 ? -2.609 -4.850 7.442 1.00 97.50 105 LEU A O 1
ATOM 783 N N . ASP A 1 106 ? -3.884 -6.692 7.465 1.00 96.38 106 ASP A N 1
ATOM 784 C CA . ASP A 1 106 ? -2.988 -7.467 8.346 1.00 96.38 106 ASP A CA 1
ATOM 785 C C . ASP A 1 106 ? -1.659 -7.894 7.695 1.00 96.38 106 ASP A C 1
ATOM 787 O O . ASP A 1 106 ? -0.743 -8.317 8.404 1.00 96.38 106 ASP A O 1
ATOM 791 N N . ALA A 1 107 ? -1.529 -7.754 6.372 1.00 97.31 107 ALA A N 1
ATOM 792 C CA . ALA A 1 107 ? -0.283 -7.932 5.627 1.00 97.31 107 ALA A CA 1
ATOM 793 C C . ALA A 1 107 ? 0.534 -6.627 5.533 1.00 97.31 107 ALA A C 1
ATOM 795 O O . ALA A 1 107 ? 1.757 -6.682 5.456 1.00 97.31 107 ALA A O 1
ATOM 796 N N . LEU A 1 108 ? -0.108 -5.455 5.637 1.00 96.81 108 LEU A N 1
ATOM 797 C CA . LEU A 1 108 ? 0.555 -4.139 5.636 1.00 96.81 108 LEU A CA 1
ATOM 798 C C . LEU A 1 108 ? 0.862 -3.596 7.045 1.00 96.81 108 LEU A C 1
ATOM 800 O O . LEU A 1 108 ? 1.835 -2.864 7.237 1.00 96.81 108 LEU A O 1
ATOM 804 N N . VAL A 1 109 ? 0.028 -3.936 8.030 1.00 95.44 109 VAL A N 1
ATOM 805 C CA . VAL A 1 109 ? -0.034 -3.282 9.346 1.00 95.44 109 VAL A CA 1
ATOM 806 C C . VAL A 1 109 ? -0.111 -4.333 10.461 1.00 95.44 109 VAL A C 1
ATOM 808 O O . VAL A 1 109 ? -0.833 -5.325 10.355 1.00 95.44 109 VAL A O 1
ATOM 811 N N . ASP A 1 110 ? 0.642 -4.126 11.540 1.00 94.00 110 ASP A N 1
ATOM 812 C CA . ASP A 1 110 ? 0.581 -4.922 12.771 1.00 94.00 110 ASP A CA 1
ATOM 813 C C . ASP A 1 110 ? -0.442 -4.359 13.773 1.00 94.00 110 ASP A C 1
ATOM 815 O O . ASP A 1 110 ? -0.870 -3.212 13.689 1.00 94.00 110 ASP A O 1
ATOM 819 N N . GLY A 1 111 ? -0.868 -5.181 14.736 1.00 91.75 111 GLY A N 1
ATOM 820 C CA . GLY A 1 111 ? -1.779 -4.784 15.821 1.00 91.75 111 GLY A CA 1
ATOM 821 C C . GLY A 1 111 ? -3.277 -4.831 15.482 1.00 91.75 111 GLY A C 1
ATOM 822 O O . GLY A 1 111 ? -4.087 -5.098 16.374 1.00 91.75 111 GLY A O 1
ATOM 823 N N . VAL A 1 112 ? -3.668 -4.671 14.212 1.00 93.00 112 VAL A N 1
ATOM 824 C CA . VAL A 1 112 ? -5.071 -4.822 13.774 1.00 93.00 112 VAL A CA 1
ATOM 825 C C . VAL A 1 112 ? -5.479 -6.298 13.845 1.00 93.00 112 VAL A C 1
ATOM 827 O O . VAL A 1 112 ? -5.068 -7.114 13.024 1.00 93.00 112 VAL A O 1
ATOM 830 N N . THR A 1 113 ? -6.280 -6.649 14.853 1.00 92.00 113 THR A N 1
ATOM 831 C CA . THR A 1 113 ? -6.651 -8.046 15.175 1.00 92.00 113 THR A CA 1
ATOM 832 C C . THR A 1 113 ? -8.159 -8.292 15.263 1.00 92.00 113 THR A C 1
ATOM 834 O O . THR A 1 113 ? -8.594 -9.442 15.216 1.00 92.00 113 THR A O 1
ATOM 837 N N . GLU A 1 114 ? -8.966 -7.233 15.332 1.00 93.06 114 GLU A N 1
ATOM 838 C CA . GLU A 1 114 ? -10.431 -7.271 15.359 1.00 93.06 114 GLU A CA 1
ATOM 839 C C . GLU A 1 114 ? -11.025 -6.095 14.561 1.00 93.06 114 GLU A C 1
ATOM 841 O O . GLU A 1 114 ? -10.288 -5.256 14.043 1.00 93.06 114 GLU A O 1
ATOM 846 N N . GLU A 1 115 ? -12.352 -6.060 14.414 1.00 96.12 115 GLU A N 1
ATOM 847 C CA . GLU A 1 115 ? -13.052 -4.974 13.714 1.00 96.12 115 GLU A CA 1
ATOM 848 C C . GLU A 1 115 ? -13.102 -3.695 14.565 1.00 96.12 115 GLU A C 1
ATOM 850 O O . GLU A 1 115 ? -13.455 -3.736 15.744 1.00 96.12 115 GLU A O 1
ATOM 855 N N . MET A 1 116 ? -12.802 -2.552 13.947 1.00 96.06 116 MET A N 1
ATOM 856 C CA . MET A 1 116 ? -12.775 -1.231 14.579 1.00 96.06 116 MET A CA 1
ATOM 857 C C . MET A 1 116 ? -13.271 -0.133 13.625 1.00 96.06 116 MET A C 1
ATOM 859 O O . MET A 1 116 ? -13.315 -0.315 12.408 1.00 96.06 116 MET A O 1
ATOM 863 N N . THR A 1 117 ? -13.662 1.027 14.156 1.00 96.69 117 THR A N 1
ATOM 864 C CA . THR A 1 117 ? -14.005 2.192 13.322 1.00 96.69 117 THR A CA 1
ATOM 865 C C . THR A 1 117 ? -12.747 2.871 12.759 1.00 96.69 117 THR A C 1
ATOM 867 O O . THR A 1 117 ? -11.666 2.734 13.340 1.00 96.69 117 THR A O 1
ATOM 870 N N . PRO A 1 118 ? -12.865 3.669 11.678 1.00 96.38 118 PRO A N 1
ATOM 871 C CA . PRO A 1 118 ? -11.769 4.516 11.209 1.00 96.38 118 PRO A CA 1
ATOM 872 C C . PRO A 1 118 ? -11.184 5.412 12.313 1.00 96.38 118 PRO A C 1
ATOM 874 O O . PRO A 1 118 ? -9.969 5.477 12.450 1.00 96.38 118 PRO A O 1
ATOM 877 N N . ASP A 1 119 ? -12.017 6.010 13.173 1.00 94.88 119 ASP A N 1
ATOM 878 C CA . ASP A 1 119 ? -11.553 6.840 14.300 1.00 94.88 119 ASP A CA 1
ATOM 879 C C . ASP A 1 119 ? -10.698 6.051 15.312 1.00 94.88 119 ASP A C 1
ATOM 881 O O . ASP A 1 119 ? -9.720 6.571 15.853 1.00 94.88 119 ASP A O 1
ATOM 885 N N . GLN A 1 120 ? -11.048 4.785 15.573 1.00 94.44 120 GLN A N 1
ATOM 886 C CA . GLN A 1 120 ? -10.267 3.909 16.451 1.00 94.44 120 GLN A CA 1
ATOM 887 C C . GLN A 1 120 ? -8.915 3.554 15.824 1.00 94.44 120 GLN A C 1
ATOM 889 O O . GLN A 1 120 ? -7.903 3.585 16.525 1.00 94.44 120 GLN A O 1
ATOM 894 N N . LEU A 1 121 ? -8.879 3.282 14.515 1.00 95.19 121 LEU A N 1
ATOM 895 C CA . LEU A 1 121 ? -7.634 3.021 13.791 1.00 95.19 121 LEU A CA 1
ATOM 896 C C . LEU A 1 121 ? -6.744 4.275 13.724 1.00 95.19 121 LEU A C 1
ATOM 898 O O . LEU A 1 121 ? -5.553 4.189 14.007 1.00 95.19 121 LEU A O 1
ATOM 902 N N . ALA A 1 122 ? -7.323 5.451 13.463 1.00 93.94 122 ALA A N 1
ATOM 903 C CA . ALA A 1 122 ? -6.624 6.737 13.499 1.00 93.94 122 ALA A CA 1
ATOM 904 C C . ALA A 1 122 ? -6.012 7.041 14.878 1.00 93.94 122 ALA A C 1
ATOM 906 O O . ALA A 1 122 ? -4.925 7.612 14.969 1.00 93.94 122 ALA A O 1
ATOM 907 N N . GLN A 1 123 ? -6.683 6.652 15.968 1.00 92.00 123 GLN A N 1
ATOM 908 C CA . GLN A 1 123 ? -6.122 6.780 17.312 1.00 92.00 123 GLN A CA 1
ATOM 909 C C . GLN A 1 123 ? -5.044 5.719 17.605 1.00 92.00 123 GLN A C 1
ATOM 911 O O . GLN A 1 123 ? -4.092 6.032 18.319 1.00 92.00 123 GLN A O 1
ATOM 916 N N . ALA A 1 124 ? -5.166 4.500 17.070 1.00 91.19 124 ALA A N 1
ATOM 917 C CA . ALA A 1 124 ? -4.211 3.408 17.289 1.00 91.19 124 ALA A CA 1
ATOM 918 C C . ALA A 1 124 ? -2.905 3.553 16.483 1.00 91.19 124 ALA A C 1
ATOM 920 O O . ALA A 1 124 ? -1.852 3.158 16.975 1.00 91.19 124 ALA A O 1
ATOM 921 N N . LEU A 1 125 ? -2.971 4.148 15.285 1.00 89.88 125 LEU A N 1
ATOM 922 C CA . LEU A 1 125 ? -1.822 4.488 14.429 1.00 89.88 125 LEU A CA 1
ATOM 923 C C . LEU A 1 125 ? -1.005 5.690 14.939 1.00 89.88 125 LEU A C 1
ATOM 925 O O . LEU A 1 125 ? -0.003 6.054 14.328 1.00 89.88 125 LEU A O 1
ATOM 929 N N . SER A 1 126 ? -1.449 6.370 16.000 1.00 85.00 126 SER A N 1
ATOM 930 C CA . SER A 1 126 ? -0.830 7.628 16.416 1.00 85.00 126 SER A CA 1
ATOM 931 C C . SER A 1 126 ? 0.504 7.424 17.147 1.00 85.00 126 SER A C 1
ATOM 933 O O . SER A 1 126 ? 0.549 6.670 18.123 1.00 85.00 126 SER A O 1
ATOM 935 N N . PRO A 1 127 ? 1.563 8.183 16.796 1.00 73.25 127 PRO A N 1
ATOM 936 C CA . PRO A 1 127 ? 2.816 8.199 17.548 1.00 73.25 127 PRO A CA 1
ATOM 937 C C . PRO A 1 127 ? 2.707 8.928 18.903 1.00 73.25 127 PRO A C 1
ATOM 939 O O . PRO A 1 127 ? 3.698 9.025 19.627 1.00 73.25 127 PRO A O 1
ATOM 942 N N . THR A 1 128 ? 1.552 9.501 19.274 1.00 73.94 128 THR A N 1
ATOM 943 C CA . THR A 1 128 ? 1.374 10.240 20.539 1.00 73.94 128 THR A CA 1
ATOM 944 C C . THR A 1 128 ? -0.048 10.117 21.095 1.00 73.94 128 THR A C 1
ATOM 946 O O . THR A 1 128 ? -1.029 10.509 20.458 1.00 73.94 128 THR A O 1
ATOM 949 N N . GLU A 1 129 ? -0.164 9.632 22.338 1.00 72.50 129 GLU A N 1
ATOM 950 C CA . GLU A 1 129 ? -1.447 9.485 23.040 1.00 72.50 129 GLU A CA 1
ATOM 951 C C . GLU A 1 129 ? -2.289 10.774 22.990 1.00 72.50 129 GLU A C 1
ATOM 953 O O . GLU A 1 129 ? -1.841 11.854 23.376 1.00 72.50 129 GLU A O 1
ATOM 958 N N . GLY A 1 130 ? -3.540 10.652 22.533 1.00 70.88 130 GLY A N 1
ATOM 959 C CA . GLY A 1 130 ? -4.492 11.764 22.467 1.00 70.88 130 GLY A CA 1
ATOM 960 C C . GLY A 1 130 ? -4.387 12.675 21.237 1.00 70.88 130 GLY A C 1
ATOM 961 O O . GLY A 1 130 ? -5.152 13.635 21.159 1.00 70.88 130 GLY A O 1
ATOM 962 N N . SER A 1 131 ? -3.509 12.383 20.269 1.00 83.12 131 SER A N 1
ATOM 963 C CA . SER A 1 131 ? -3.444 13.092 18.980 1.00 83.12 131 SER A CA 1
ATOM 964 C C . SER A 1 131 ? -3.649 12.126 17.802 1.00 83.12 131 SER A C 1
ATOM 966 O O . SER A 1 131 ? -2.660 11.642 17.254 1.00 83.12 131 SER A O 1
ATOM 968 N N . PRO A 1 132 ? -4.896 11.790 17.414 1.00 85.75 132 PRO A N 1
ATOM 969 C CA . PRO A 1 132 ? -5.166 10.867 16.310 1.00 85.75 132 PRO A CA 1
ATOM 970 C C . PRO A 1 132 ? -4.494 11.271 14.994 1.00 85.75 132 PRO A C 1
ATOM 972 O O . PRO A 1 132 ? -4.365 12.457 14.687 1.00 85.75 132 PRO A O 1
ATOM 975 N N . VAL A 1 133 ? -4.131 10.267 14.199 1.00 89.88 133 VAL A N 1
ATOM 976 C CA . VAL A 1 133 ? -3.655 10.431 12.822 1.00 89.88 133 VAL A CA 1
ATOM 977 C C . VAL A 1 133 ? -4.738 11.117 11.971 1.00 89.88 133 VAL A C 1
ATOM 979 O O . VAL A 1 133 ? -5.913 10.760 12.102 1.00 89.88 133 VAL A O 1
ATOM 982 N N . PRO A 1 134 ? -4.399 12.080 11.088 1.00 91.06 134 PRO A N 1
ATOM 983 C CA . PRO A 1 134 ? -5.375 12.697 10.194 1.00 91.06 134 PRO A CA 1
ATOM 984 C C . PRO A 1 134 ? -6.074 11.645 9.325 1.00 91.06 134 PRO A C 1
ATOM 986 O O . PRO A 1 134 ? -5.426 10.940 8.554 1.00 91.06 134 PRO A O 1
ATOM 989 N N . CYS A 1 135 ? -7.399 11.547 9.454 1.00 93.62 135 CYS A N 1
ATOM 990 C CA . CYS A 1 135 ? -8.232 10.585 8.736 1.00 93.62 135 CYS A CA 1
ATOM 991 C C . CYS A 1 135 ? -9.228 11.310 7.823 1.00 93.62 135 CYS A C 1
ATOM 993 O O . CYS A 1 135 ? -9.983 12.173 8.278 1.00 93.62 135 CYS A O 1
ATOM 995 N N . GLN A 1 136 ? -9.275 10.922 6.549 1.00 95.00 136 GLN A N 1
ATOM 996 C CA . GLN A 1 136 ? -10.268 11.378 5.579 1.00 95.00 136 GLN A CA 1
ATOM 997 C C . GLN A 1 136 ? -11.099 10.195 5.073 1.00 95.00 136 GLN A C 1
ATOM 999 O O . GLN A 1 136 ? -10.553 9.180 4.647 1.00 95.00 136 GLN A O 1
ATOM 1004 N N . LEU A 1 137 ? -12.426 10.347 5.068 1.00 95.25 137 LEU A N 1
ATOM 1005 C CA . LEU A 1 137 ? -13.318 9.425 4.366 1.00 95.25 137 LEU A CA 1
ATOM 1006 C C . LEU A 1 137 ? -13.452 9.843 2.896 1.00 95.25 137 LEU A C 1
ATOM 1008 O O . LEU A 1 137 ? -13.674 11.019 2.600 1.00 95.25 137 LEU A O 1
ATOM 1012 N N . LEU A 1 138 ? -13.328 8.873 1.992 1.00 92.62 138 LEU A N 1
ATOM 1013 C CA . LEU A 1 138 ? -13.414 9.044 0.541 1.00 92.62 138 LEU A CA 1
ATOM 1014 C C . LEU A 1 138 ? -14.534 8.161 -0.027 1.00 92.62 138 LEU A C 1
ATOM 1016 O O . LEU A 1 138 ? -14.741 7.037 0.433 1.00 92.62 138 LEU A O 1
ATOM 1020 N N . GLU A 1 139 ? -15.242 8.656 -1.041 1.00 90.31 139 GLU A N 1
ATOM 1021 C CA . GLU A 1 139 ? -16.241 7.882 -1.789 1.00 90.31 139 GLU A CA 1
ATOM 1022 C C . GLU A 1 139 ? -15.571 7.119 -2.943 1.00 90.31 139 GLU A C 1
ATOM 1024 O O . GLU A 1 139 ? -14.776 7.682 -3.700 1.00 90.31 139 GLU A O 1
ATOM 1029 N N . GLY A 1 140 ? -15.900 5.836 -3.099 1.00 82.62 140 GLY A N 1
ATOM 1030 C CA . GLY A 1 140 ? -15.469 5.033 -4.241 1.00 82.62 140 GLY A CA 1
ATOM 1031 C C . GLY A 1 140 ? -16.220 5.442 -5.508 1.00 82.62 140 GLY A C 1
ATOM 1032 O O . GLY A 1 140 ? -17.445 5.529 -5.512 1.00 82.62 140 GLY A O 1
ATOM 1033 N N . ALA A 1 141 ? -15.517 5.655 -6.624 1.00 75.69 141 ALA A N 1
ATOM 1034 C CA . ALA A 1 141 ? -16.127 6.210 -7.841 1.00 75.69 141 ALA A CA 1
ATOM 1035 C C . ALA A 1 141 ? -16.984 5.210 -8.658 1.00 75.69 141 ALA A C 1
ATOM 1037 O O . ALA A 1 141 ? -17.251 5.446 -9.837 1.00 75.69 141 ALA A O 1
ATOM 1038 N N . GLY A 1 142 ? -17.388 4.075 -8.071 1.00 63.53 142 GLY A N 1
ATOM 1039 C CA . GLY A 1 142 ? -18.300 3.097 -8.684 1.00 63.53 142 GLY A CA 1
ATOM 1040 C C . GLY A 1 142 ? -17.799 2.438 -9.978 1.00 63.53 142 GLY A C 1
ATOM 1041 O O . GLY A 1 142 ? -18.607 1.949 -10.768 1.00 63.53 142 GLY A O 1
ATOM 1042 N N . THR A 1 143 ? -16.486 2.448 -10.234 1.00 62.44 143 THR A N 1
ATOM 1043 C CA . THR A 1 143 ? -15.879 1.808 -11.417 1.00 62.44 143 THR A CA 1
ATOM 1044 C C . THR A 1 143 ? -15.272 0.450 -11.065 1.00 62.44 143 THR A C 1
ATOM 1046 O O . THR A 1 143 ? -15.042 0.155 -9.897 1.00 62.44 143 THR A O 1
ATOM 1049 N N . ALA A 1 144 ? -14.933 -0.358 -12.075 1.00 64.38 144 ALA A N 1
ATOM 1050 C CA . ALA A 1 144 ? -14.299 -1.671 -11.896 1.00 64.38 144 ALA A CA 1
ATOM 1051 C C . ALA A 1 144 ? -12.923 -1.646 -11.187 1.00 64.38 144 ALA A C 1
ATOM 1053 O O . ALA A 1 144 ? -12.387 -2.708 -10.887 1.00 64.38 144 ALA A O 1
ATOM 1054 N N . TYR A 1 145 ? -12.357 -0.460 -10.930 1.00 66.00 145 TYR A N 1
ATOM 1055 C CA . TYR A 1 145 ? -11.099 -0.265 -10.202 1.00 66.00 145 TYR A CA 1
ATOM 1056 C C . TYR A 1 145 ? -11.299 0.066 -8.709 1.00 66.00 145 TYR A C 1
ATOM 1058 O O . TYR A 1 145 ? -10.318 0.185 -7.980 1.00 66.00 145 TYR A O 1
ATOM 1066 N N . TYR A 1 146 ? -12.547 0.216 -8.244 1.00 75.69 146 TYR A N 1
ATOM 1067 C CA . TYR A 1 146 ? -12.884 0.415 -6.831 1.00 75.69 146 TYR A CA 1
ATOM 1068 C C . TYR A 1 146 ? -13.533 -0.857 -6.278 1.00 75.69 146 TYR A C 1
ATOM 1070 O O . TYR A 1 146 ? -14.496 -1.372 -6.843 1.00 75.69 146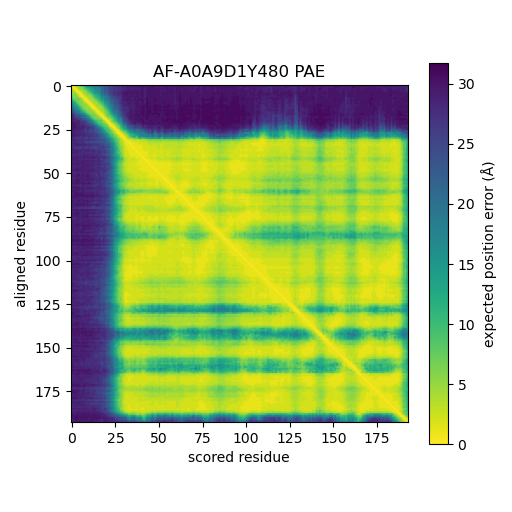 TYR A O 1
ATOM 1078 N N . VAL A 1 147 ? -12.997 -1.363 -5.167 1.00 86.94 147 VAL A N 1
ATOM 1079 C CA . VAL A 1 147 ? -13.446 -2.601 -4.504 1.00 86.94 147 VAL A CA 1
ATOM 1080 C C . VAL A 1 147 ? -14.433 -2.352 -3.357 1.00 86.94 147 VAL A C 1
ATOM 1082 O O . VAL A 1 147 ? -14.995 -3.306 -2.823 1.00 86.94 147 VAL A O 1
ATOM 1085 N N . ALA A 1 148 ? -14.661 -1.088 -2.987 1.00 88.75 148 ALA A N 1
ATOM 1086 C CA . ALA A 1 148 ? -15.632 -0.668 -1.980 1.00 88.75 148 ALA A CA 1
ATOM 1087 C C . ALA A 1 148 ? -16.296 0.668 -2.356 1.00 88.75 148 ALA A C 1
ATOM 1089 O O . ALA A 1 148 ? -15.762 1.444 -3.150 1.00 88.75 148 ALA A O 1
ATOM 1090 N N . ASP A 1 149 ? -17.448 0.950 -1.743 1.00 89.94 149 ASP A N 1
ATOM 1091 C CA . ASP A 1 149 ? -18.166 2.224 -1.897 1.00 89.94 149 ASP A CA 1
ATOM 1092 C C . ASP A 1 149 ? -17.534 3.362 -1.071 1.00 89.94 149 ASP A C 1
ATOM 1094 O O . ASP A 1 149 ? -17.754 4.538 -1.361 1.00 89.94 149 ASP A O 1
ATOM 1098 N N . GLN A 1 150 ? -16.756 3.032 -0.033 1.00 94.06 150 GLN A N 1
ATOM 1099 C CA . GLN A 1 150 ? -16.110 3.993 0.864 1.00 94.06 150 GLN A CA 1
ATOM 1100 C C . GLN A 1 150 ? -14.727 3.521 1.315 1.00 94.06 150 GLN A C 1
ATOM 1102 O O . GLN A 1 150 ? -14.483 2.326 1.490 1.00 94.06 150 GLN A O 1
ATOM 1107 N N . TYR A 1 151 ? -13.844 4.488 1.549 1.00 95.75 151 TYR A N 1
ATOM 1108 C CA . TYR A 1 151 ? -12.464 4.287 1.977 1.00 95.75 151 TYR A CA 1
ATOM 1109 C C . TYR A 1 151 ? -12.131 5.227 3.137 1.00 95.75 151 TYR A C 1
ATOM 1111 O O . TYR A 1 151 ? -12.668 6.334 3.208 1.00 95.75 151 TYR A O 1
ATOM 1119 N N . ALA A 1 152 ? -11.218 4.813 4.014 1.00 96.62 152 ALA A N 1
ATOM 1120 C CA . ALA A 1 152 ? -10.564 5.696 4.978 1.00 96.62 152 ALA A CA 1
ATOM 1121 C C . ALA A 1 152 ? -9.082 5.846 4.614 1.00 96.62 152 ALA A C 1
ATOM 1123 O O . ALA A 1 152 ? -8.381 4.844 4.474 1.00 96.62 152 ALA A O 1
ATOM 1124 N N . ARG A 1 153 ? -8.617 7.088 4.457 1.00 96.25 153 ARG A N 1
ATOM 1125 C CA . ARG A 1 153 ? -7.215 7.445 4.212 1.00 96.25 153 ARG A CA 1
ATOM 1126 C C . ARG A 1 153 ? -6.626 8.073 5.470 1.00 96.25 153 ARG A C 1
ATOM 1128 O O . ARG A 1 153 ? -7.166 9.063 5.962 1.00 96.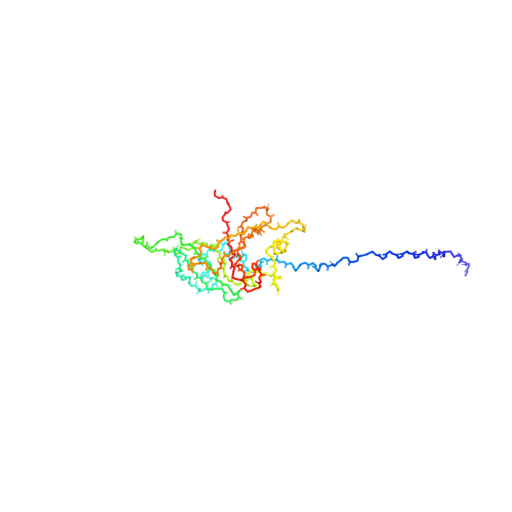25 153 ARG A O 1
ATOM 1135 N N . PHE A 1 154 ? -5.533 7.507 5.966 1.00 94.69 154 PHE A N 1
ATOM 1136 C CA . PHE A 1 154 ? -4.798 7.940 7.152 1.00 94.69 154 PHE A CA 1
ATOM 1137 C C . PHE A 1 154 ? -3.442 8.507 6.718 1.00 94.69 154 PHE A C 1
ATOM 1139 O O . PHE A 1 154 ? -2.667 7.786 6.089 1.00 94.69 154 PHE A O 1
ATOM 1146 N N . GLN A 1 155 ? -3.157 9.774 7.035 1.00 92.75 155 GLN A N 1
ATOM 1147 C CA . GLN A 1 155 ? -1.891 10.419 6.664 1.00 92.75 155 GLN A CA 1
ATOM 1148 C C . GLN A 1 155 ? -0.791 10.054 7.667 1.00 92.75 155 GLN A C 1
ATOM 1150 O O . GLN A 1 155 ? -0.831 10.501 8.811 1.00 92.75 155 GLN A O 1
ATOM 1155 N N . LEU A 1 156 ? 0.175 9.241 7.251 1.00 89.50 156 LEU A N 1
ATOM 1156 C CA . LEU A 1 156 ? 1.248 8.736 8.101 1.00 89.50 156 LEU A CA 1
ATOM 1157 C C . LEU A 1 156 ? 2.499 9.620 8.025 1.00 89.50 156 LEU A C 1
ATOM 1159 O O . LEU A 1 156 ? 2.851 10.120 6.960 1.00 89.50 156 LEU A O 1
ATOM 1163 N N . ASP A 1 157 ? 3.169 9.731 9.168 1.00 84.00 157 ASP A N 1
ATOM 1164 C CA . ASP A 1 157 ? 4.521 10.263 9.347 1.00 84.00 157 ASP A CA 1
ATOM 1165 C C . ASP A 1 157 ? 5.456 9.052 9.537 1.00 84.00 157 ASP A C 1
ATOM 1167 O O . ASP A 1 157 ? 5.330 8.320 10.527 1.00 84.00 157 ASP A O 1
ATOM 1171 N N . ARG A 1 158 ? 6.300 8.756 8.540 1.00 75.00 158 ARG A N 1
ATOM 1172 C CA . ARG A 1 158 ? 7.154 7.552 8.483 1.00 75.00 158 ARG A CA 1
ATOM 1173 C C . ARG A 1 158 ? 8.541 7.769 9.079 1.00 75.00 158 ARG A C 1
ATOM 1175 O O . ARG A 1 158 ? 9.122 6.799 9.571 1.00 75.00 158 ARG A O 1
ATOM 1182 N N . ASP A 1 159 ? 9.090 8.982 9.001 1.00 73.31 159 ASP A N 1
ATOM 1183 C CA . ASP A 1 159 ? 10.456 9.291 9.453 1.00 73.31 159 ASP A CA 1
ATOM 1184 C C . ASP A 1 159 ? 10.518 10.084 10.775 1.00 73.31 159 ASP A C 1
ATOM 1186 O O . ASP A 1 159 ? 11.550 10.066 11.456 1.00 73.31 159 ASP A O 1
ATOM 1190 N N . GLY A 1 160 ? 9.394 10.669 11.202 1.00 71.50 160 GLY A N 1
ATOM 1191 C CA . GLY A 1 160 ? 9.229 11.387 12.460 1.00 71.50 160 GLY A CA 1
ATOM 1192 C C . GLY A 1 160 ? 9.495 12.893 12.382 1.00 71.50 160 GLY A C 1
ATOM 1193 O O . GLY A 1 160 ? 9.687 13.507 13.440 1.00 71.50 160 GLY A O 1
ATOM 1194 N N . ASP A 1 161 ? 9.557 13.501 11.189 1.00 73.50 161 ASP A N 1
ATOM 1195 C CA . ASP A 1 161 ? 9.742 14.954 11.039 1.00 73.50 161 ASP A CA 1
ATOM 1196 C C . ASP A 1 161 ? 8.462 15.784 11.294 1.00 73.50 161 ASP A C 1
ATOM 1198 O O . ASP A 1 161 ? 8.547 16.989 11.571 1.00 73.50 161 ASP A O 1
ATOM 1202 N N . GLY A 1 162 ? 7.290 15.136 11.309 1.00 69.19 162 GLY A N 1
ATOM 1203 C CA . GLY A 1 162 ? 5.979 15.748 11.533 1.00 69.19 162 GLY A CA 1
ATOM 1204 C C . GLY A 1 162 ? 5.222 16.158 10.262 1.00 69.19 162 GLY A C 1
ATOM 1205 O O . GLY A 1 162 ? 4.126 16.722 10.371 1.00 69.19 162 GLY A O 1
ATOM 1206 N N . ALA A 1 163 ? 5.772 15.905 9.072 1.00 73.44 163 ALA A N 1
ATOM 1207 C CA . ALA A 1 163 ? 5.043 15.909 7.810 1.00 73.44 163 ALA A CA 1
ATOM 1208 C C . ALA A 1 163 ? 4.315 14.571 7.583 1.00 73.44 163 ALA A C 1
ATOM 1210 O O . ALA A 1 163 ? 4.500 13.598 8.307 1.00 73.44 163 ALA A O 1
ATOM 1211 N N . GLY A 1 164 ? 3.443 14.534 6.576 1.00 75.62 164 GLY A N 1
ATOM 1212 C CA . GLY A 1 164 ? 2.813 13.296 6.127 1.00 75.62 164 GLY A CA 1
ATOM 1213 C C . GLY A 1 164 ? 3.431 12.831 4.816 1.00 75.62 164 GLY A C 1
ATOM 1214 O O . GLY A 1 164 ? 2.990 13.311 3.776 1.00 75.62 164 GLY A O 1
ATOM 1215 N N . ASP A 1 165 ? 4.421 11.940 4.860 1.00 82.12 165 ASP A N 1
ATOM 1216 C CA . ASP A 1 165 ? 5.156 11.422 3.690 1.00 82.12 165 ASP A CA 1
ATOM 1217 C C . ASP A 1 165 ? 4.616 10.073 3.167 1.00 82.12 165 ASP A C 1
ATOM 1219 O O . ASP A 1 165 ? 5.031 9.580 2.116 1.00 82.12 165 ASP A O 1
ATOM 1223 N N . ALA A 1 166 ? 3.658 9.471 3.871 1.00 89.56 166 ALA A N 1
ATOM 1224 C CA . ALA A 1 166 ? 2.968 8.266 3.432 1.00 89.56 166 ALA A CA 1
ATOM 1225 C C . ALA A 1 166 ? 1.466 8.333 3.739 1.00 89.56 166 ALA A C 1
ATOM 1227 O O . ALA A 1 166 ? 1.006 9.092 4.593 1.00 89.56 166 ALA A O 1
ATOM 1228 N N . ALA A 1 167 ? 0.679 7.489 3.074 1.00 93.75 167 ALA A N 1
ATOM 1229 C CA . ALA A 1 167 ? -0.740 7.332 3.372 1.00 93.75 167 ALA A CA 1
ATOM 1230 C C . ALA A 1 167 ? -1.145 5.857 3.403 1.00 93.75 167 ALA A C 1
ATOM 1232 O O . ALA A 1 167 ? -0.860 5.097 2.478 1.00 93.75 167 ALA A O 1
ATOM 1233 N N . LEU A 1 168 ? -1.870 5.457 4.447 1.00 95.75 168 LEU A N 1
ATOM 1234 C CA . LEU A 1 168 ? -2.582 4.182 4.477 1.00 95.75 168 LEU A CA 1
ATOM 1235 C C . LEU A 1 168 ? -4.018 4.426 4.011 1.00 95.75 168 LEU A C 1
ATOM 1237 O O . LEU A 1 168 ? -4.765 5.145 4.668 1.00 95.75 168 LEU A O 1
ATOM 1241 N N . GLU A 1 169 ? -4.425 3.817 2.905 1.00 96.75 169 GLU A N 1
ATOM 1242 C CA . GLU A 1 169 ? -5.802 3.853 2.414 1.00 96.75 169 GLU A CA 1
ATOM 1243 C C . GLU A 1 169 ? -6.443 2.473 2.590 1.00 96.75 169 GLU A C 1
ATOM 1245 O O . GLU A 1 169 ? -5.863 1.458 2.211 1.00 96.75 169 GLU A O 1
ATOM 1250 N N . VAL A 1 170 ? -7.629 2.422 3.196 1.00 97.31 170 VAL A N 1
ATOM 1251 C CA . VAL A 1 170 ? -8.317 1.180 3.574 1.00 97.31 170 VAL A CA 1
ATOM 1252 C C . VAL A 1 170 ? -9.717 1.171 2.975 1.00 97.31 170 VAL A C 1
ATOM 1254 O O . VAL A 1 170 ? -10.518 2.062 3.263 1.00 97.31 170 VAL A O 1
ATOM 1257 N N . ALA A 1 171 ? -10.036 0.149 2.179 1.00 96.94 171 ALA A N 1
ATOM 1258 C CA . ALA A 1 171 ? -11.392 -0.104 1.705 1.00 96.94 171 ALA A CA 1
ATOM 1259 C C . ALA A 1 171 ? -12.270 -0.544 2.886 1.00 96.94 171 ALA A C 1
ATOM 1261 O O . ALA A 1 171 ? -12.014 -1.577 3.513 1.00 96.94 171 ALA A O 1
ATOM 1262 N N . LEU A 1 172 ? -13.302 0.240 3.201 1.00 96.25 172 LEU A N 1
ATOM 1263 C CA . LEU A 1 172 ? -14.182 -0.054 4.328 1.00 96.25 172 LEU A CA 1
ATOM 1264 C C . LEU A 1 172 ? -15.100 -1.229 3.999 1.00 96.25 172 LEU A C 1
ATOM 1266 O O . LEU A 1 172 ? -15.621 -1.352 2.887 1.00 96.25 172 LEU A O 1
ATOM 1270 N N . ASN A 1 173 ? -15.331 -2.091 4.988 1.00 93.19 173 ASN A N 1
ATOM 1271 C CA . ASN A 1 173 ? -16.258 -3.200 4.830 1.00 93.19 173 ASN A CA 1
ATOM 1272 C C . ASN A 1 173 ? -17.723 -2.703 4.809 1.00 93.19 173 ASN A C 1
ATOM 1274 O O . ASN A 1 173 ? -18.023 -1.542 5.093 1.00 93.19 173 ASN A O 1
ATOM 1278 N N . SER A 1 174 ? -18.674 -3.598 4.517 1.00 90.75 174 SER A N 1
ATOM 1279 C CA . SER A 1 174 ? -20.112 -3.262 4.412 1.00 90.75 174 SER A CA 1
ATOM 1280 C C . SER A 1 174 ? -20.772 -2.668 5.677 1.00 90.75 174 SER A C 1
ATOM 1282 O O . SER A 1 174 ? -21.937 -2.272 5.626 1.00 90.75 174 SER A O 1
ATOM 1284 N N . ARG A 1 175 ? -20.056 -2.594 6.808 1.00 92.38 175 ARG A N 1
ATOM 1285 C CA . ARG A 1 175 ? -20.478 -1.939 8.059 1.00 92.38 175 ARG A CA 1
ATOM 1286 C C . ARG A 1 175 ? -19.825 -0.563 8.274 1.00 92.38 175 ARG A C 1
ATOM 1288 O O . ARG A 1 175 ? -19.993 0.004 9.348 1.00 92.38 175 ARG A O 1
ATOM 1295 N N . GLN A 1 176 ? -19.109 -0.034 7.275 1.00 94.12 176 GLN A N 1
ATOM 1296 C CA . GLN A 1 176 ? -18.274 1.178 7.359 1.00 94.12 176 GLN A CA 1
ATOM 1297 C C . GLN A 1 176 ? -17.148 1.059 8.4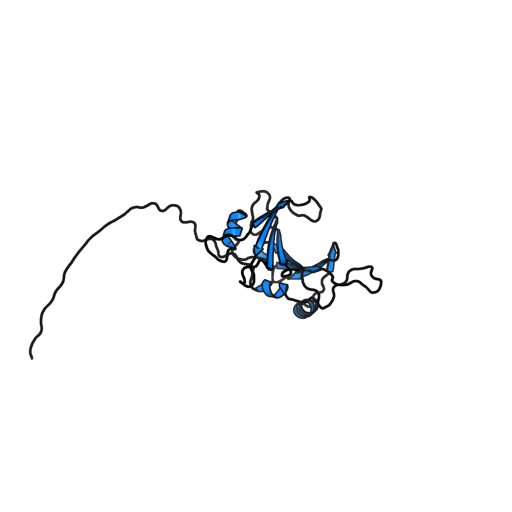04 1.00 94.12 176 GLN A C 1
ATOM 1299 O O . GLN A 1 176 ? -16.711 2.047 8.994 1.00 94.12 176 GLN A O 1
ATOM 1304 N N . ALA A 1 177 ? -16.687 -0.170 8.634 1.00 95.88 177 ALA A N 1
ATOM 1305 C CA . ALA A 1 177 ? -15.647 -0.501 9.595 1.00 95.88 177 ALA A CA 1
ATOM 1306 C C . ALA A 1 177 ? -14.386 -1.024 8.893 1.00 95.88 177 ALA A C 1
ATOM 1308 O O . ALA A 1 177 ? -14.401 -1.366 7.706 1.00 95.88 177 ALA A O 1
ATOM 1309 N N . VAL A 1 178 ? -13.301 -1.074 9.660 1.00 96.44 178 VAL A N 1
ATOM 1310 C CA . VAL A 1 178 ? -12.010 -1.628 9.268 1.00 96.44 178 VAL A CA 1
ATOM 1311 C C . VAL A 1 178 ? -11.778 -2.929 10.029 1.00 96.44 178 VAL A C 1
ATOM 1313 O O . VAL A 1 178 ? -11.991 -2.986 11.238 1.00 96.44 178 VAL A O 1
ATOM 1316 N N . ASP A 1 179 ? -11.321 -3.970 9.340 1.00 96.00 179 ASP A N 1
ATOM 1317 C CA . ASP A 1 179 ? -10.973 -5.258 9.937 1.00 96.00 179 ASP A CA 1
ATOM 1318 C C . ASP A 1 179 ? -9.706 -5.854 9.276 1.00 96.00 179 ASP A C 1
ATOM 1320 O O . ASP A 1 179 ? -9.282 -5.371 8.220 1.00 96.00 179 ASP A O 1
ATOM 1324 N N . PRO A 1 180 ? -9.080 -6.899 9.858 1.00 96.81 180 PRO A N 1
ATOM 1325 C CA . PRO A 1 180 ? -7.850 -7.506 9.332 1.00 96.81 180 PRO A CA 1
ATOM 1326 C C . PRO A 1 180 ? -7.927 -8.000 7.876 1.00 96.81 180 PRO A C 1
ATOM 1328 O O . PRO A 1 180 ? -6.897 -8.287 7.270 1.00 96.81 180 PRO A O 1
ATOM 1331 N N . SER A 1 181 ? -9.122 -8.175 7.305 1.00 96.69 181 SER A N 1
ATOM 1332 C CA . SER A 1 181 ? -9.334 -8.648 5.932 1.00 96.69 181 SER A CA 1
ATOM 1333 C C . SER A 1 181 ? -9.614 -7.548 4.905 1.00 96.69 181 SER A C 1
ATOM 1335 O O . SER A 1 181 ? -9.607 -7.856 3.713 1.00 96.69 181 SER A O 1
ATOM 1337 N N . CYS A 1 182 ? -9.786 -6.290 5.333 1.00 97.19 182 CYS A N 1
ATOM 1338 C CA . CYS A 1 182 ? -9.933 -5.142 4.437 1.00 97.19 182 CYS A CA 1
ATOM 1339 C C . CYS A 1 182 ? -8.803 -5.080 3.399 1.00 97.19 182 CYS A C 1
ATOM 1341 O O . CYS A 1 182 ? -7.629 -5.275 3.729 1.00 97.19 182 CYS A O 1
ATOM 1343 N N . THR A 1 183 ? -9.164 -4.783 2.148 1.00 97.06 183 THR A N 1
ATOM 1344 C CA . THR A 1 183 ? -8.197 -4.453 1.096 1.00 97.06 183 THR A CA 1
ATOM 1345 C C . THR A 1 183 ? -7.641 -3.061 1.356 1.00 97.06 183 THR A C 1
ATOM 1347 O O . THR A 1 183 ? -8.407 -2.124 1.586 1.00 97.06 183 THR A O 1
ATOM 1350 N N . SER A 1 184 ? -6.321 -2.932 1.319 1.00 97.25 184 SER A N 1
ATOM 1351 C CA . SER A 1 184 ? -5.621 -1.719 1.723 1.00 97.25 184 SER A CA 1
ATOM 1352 C C . SER A 1 184 ? -4.427 -1.434 0.819 1.00 97.25 184 SER A C 1
ATOM 1354 O O . SER A 1 184 ? -3.835 -2.345 0.235 1.00 97.25 184 SER A O 1
ATOM 1356 N N . TRP A 1 185 ? -4.057 -0.159 0.762 1.00 96.44 185 TRP A N 1
ATOM 1357 C CA . TRP A 1 185 ? -2.911 0.372 0.037 1.00 96.44 185 TRP A CA 1
ATOM 1358 C C . TRP A 1 185 ? -2.052 1.169 1.006 1.00 96.44 185 TRP A C 1
ATOM 1360 O O . TRP A 1 185 ? -2.566 1.999 1.754 1.00 96.44 185 TRP A O 1
ATOM 1370 N N . LEU A 1 186 ? -0.746 0.940 0.971 1.00 96.00 186 LEU A N 1
ATOM 1371 C CA . LEU A 1 186 ? 0.240 1.785 1.626 1.00 96.00 186 LEU A CA 1
ATOM 1372 C C . LEU A 1 186 ? 0.941 2.581 0.528 1.00 96.00 186 LEU A C 1
ATOM 1374 O O . LEU A 1 186 ? 1.752 2.035 -0.220 1.00 96.00 186 LEU A O 1
ATOM 1378 N N . LEU A 1 187 ? 0.528 3.836 0.378 1.00 93.94 187 LEU A N 1
ATOM 1379 C CA . LEU A 1 187 ? 1.014 4.763 -0.632 1.00 93.94 187 LEU A CA 1
ATOM 1380 C C . LEU A 1 187 ? 2.209 5.539 -0.083 1.00 93.94 187 LEU A C 1
ATOM 1382 O O . LEU A 1 187 ? 2.196 5.975 1.070 1.00 93.94 187 LEU A O 1
ATOM 1386 N N . TRP A 1 188 ? 3.196 5.756 -0.942 1.00 87.81 188 TRP A N 1
ATOM 1387 C CA . TRP A 1 188 ? 4.318 6.645 -0.675 1.00 87.81 188 TRP A CA 1
ATOM 1388 C C . TRP A 1 188 ? 4.004 7.990 -1.334 1.00 87.81 188 TRP A C 1
ATOM 1390 O O . TRP A 1 188 ? 3.644 8.024 -2.513 1.00 87.81 188 TRP A O 1
ATOM 1400 N N . GLU A 1 189 ? 4.073 9.088 -0.584 1.00 77.75 189 GLU A N 1
ATOM 1401 C CA . GLU A 1 189 ? 3.819 10.426 -1.121 1.00 77.75 189 GLU A CA 1
ATOM 1402 C C . GLU A 1 189 ? 5.159 11.123 -1.377 1.00 77.75 189 GLU A C 1
ATOM 1404 O O . GLU A 1 189 ? 6.028 11.167 -0.508 1.00 77.75 189 GLU A O 1
ATOM 1409 N N . GLU A 1 190 ? 5.366 11.663 -2.583 1.00 58.47 190 GLU A N 1
ATOM 1410 C CA . GLU A 1 190 ? 6.565 12.467 -2.829 1.00 58.47 190 GLU A CA 1
ATOM 1411 C C . GLU A 1 190 ? 6.528 13.727 -1.956 1.00 58.47 190 GLU A C 1
ATOM 1413 O O . GLU A 1 190 ? 5.534 14.457 -1.934 1.00 58.47 190 GLU A O 1
ATOM 1418 N N . ALA A 1 191 ? 7.629 13.990 -1.249 1.00 43.22 191 ALA A N 1
ATOM 1419 C CA . ALA A 1 191 ? 7.748 15.069 -0.274 1.00 43.22 191 ALA A CA 1
ATOM 1420 C C . ALA A 1 191 ? 7.745 16.474 -0.920 1.00 43.22 191 ALA A C 1
ATOM 1422 O O . ALA A 1 191 ? 8.780 17.130 -1.026 1.00 43.22 191 ALA A O 1
ATOM 1423 N N . GLY A 1 192 ? 6.557 16.944 -1.313 1.00 39.72 192 GLY A N 1
ATOM 1424 C CA . GLY A 1 192 ? 6.247 18.332 -1.663 1.00 39.72 192 GLY A CA 1
ATOM 1425 C C . GLY 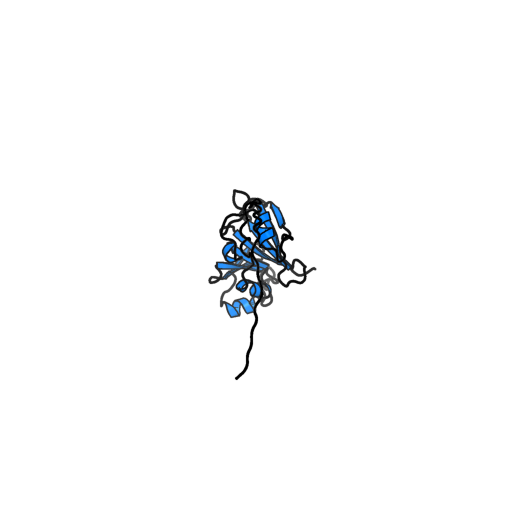A 1 192 ? 6.842 18.842 -2.982 1.00 39.72 192 GLY A C 1
ATOM 1426 O O . GLY A 1 192 ? 7.905 19.461 -2.986 1.00 39.72 192 GLY A O 1
ATOM 1427 N N . SER A 1 193 ? 6.092 18.677 -4.079 1.00 29.03 193 SER A N 1
ATOM 1428 C CA . SER A 1 193 ? 6.334 19.335 -5.380 1.00 29.03 193 SER A CA 1
ATOM 1429 C C . SER A 1 193 ? 6.021 20.838 -5.376 1.00 29.03 193 SER A C 1
ATOM 1431 O O . SER A 1 193 ? 4.876 21.164 -4.976 1.00 29.03 193 SER A O 1
#

Radius of gyration: 26.16 Å; Cα contacts (8 Å, |Δi|>4): 343; chains: 1; bounding box: 53×33×109 Å

pLDDT: mean 82.43, std 19.99, range [29.03, 97.69]

Nearest PDB structures (foldseek):
  3df6-assembly2_D  TM=4.015E-01  e=9.013E-01  Captovirus AFV1
  3ghm-assembly1_A  TM=1.737E-01  e=5.929E+00  Homo sapiens
  3vn4-assembly1_A  TM=1.414E-01  e=8.267E+00  Homo sapiens

Solvent-accessible surface area (backbone atoms only — not comparable to full-atom values): 11520 Å² total; per-residue (Å²): 130,85,86,84,89,87,87,91,79,89,81,84,89,82,90,84,88,78,94,69,84,82,64,82,76,72,70,79,70,54,76,28,44,70,42,74,88,55,62,64,54,65,77,35,26,47,46,56,47,33,72,75,67,76,54,80,62,43,82,64,62,96,51,25,27,39,34,81,37,82,91,58,56,34,33,44,30,33,51,41,80,39,53,46,98,86,68,81,46,70,28,81,42,60,79,30,42,43,48,29,40,37,36,32,34,51,51,52,29,42,58,56,80,57,78,40,45,61,70,55,50,25,49,33,55,28,97,45,94,94,50,57,34,57,70,46,82,44,77,36,86,83,45,100,89,45,95,34,69,35,32,41,35,34,50,34,56,84,87,73,88,78,57,66,46,28,35,44,36,34,36,31,46,102,81,69,29,42,38,43,76,26,48,26,35,46,34,57,46,80,86,76,132

Foldseek 3Di:
DDDDDDDDDDDDDDDDDDPDDPPPPDDPQFQKEFPPVCVVQQQDFPLNVCVVPVDDWDDDPDQKTWDDPVVLAKIFIWHAPDADPVRPGGDHDRGTGTQWIKGFPVSGMPRQAFKDALQVVQQSHDPDHPDGFDKDKDADPPDPVDPARIKIKGQDDDPPPPHRQKIKIWHADPVNIGHRGTIIIIGGHDDDD

Mean predicted aligned error: 10.54 Å

Sequence (193 aa):
MKRFLVPLCLALLFLAACSGSTGGASSPLPAVAVKEALLPYGEMTYQDFQAQTGTDAQLLHAGRFCAPLPEEGVEIVFEAGGTDEDGLLPLLLPQDRPLRLEGRLDALVDGVTEEMTPDQLAQALSPTEGSPVPCQLLEGAGTAYYVADQYARFQLDRDGDGAGDAALEVALNSRQAVDPSCTSWLLWEEAGS

Secondary structure (DSSP, 8-state):
--------------------------PPPP--EE-GGGTTGGG--HHHHHHHH--PPEE-STTEEEEEETTTTEEEEEE-SEE-TTS-SEE--TT--EEEEEEEHHHHEES--S-B-HHHHHHHT-SSTT-PPPEEEEE--SSTT-SSSEEEEEEE-SSSSSS--EEEEEEPPTTS-B-TT-EEEEEEPPS--